Protein AF-A0A4Y2HBW1-F1 (afdb_monomer_lite)

Sequence (231 aa):
MLLNYLGTSCDCCVLKLSNSFINTEEKCRKFFTQNRSLLYTLHLDLPKGRECSLKDVPNSITFDFNPCIPHIAKIIPTCGFDLSILSDFVEDAISINKEKLKILAWILKMSFSNLPLLYVLDIRAVDKFIDYFYPEITYSAIFKDFIMYFDFTEWISAYEKPEILEYLLYYSRHYGRKDLTEDVFPIDEIIDPCTFNRYFLNIGPILNYINVPRFSEDDYRKYFLKISSMR

Structure (mmCIF, N/CA/C/O backbone):
data_AF-A0A4Y2HBW1-F1
#
_entry.id   AF-A0A4Y2HBW1-F1
#
loop_
_atom_site.group_PDB
_atom_site.id
_atom_site.type_symbol
_atom_site.label_atom_id
_atom_site.label_alt_id
_atom_site.label_comp_id
_atom_site.label_asym_id
_atom_site.label_entity_id
_atom_site.label_seq_id
_atom_site.pdbx_PDB_ins_code
_atom_site.Cartn_x
_atom_site.Cartn_y
_atom_site.Cartn_z
_atom_site.occupancy
_atom_site.B_iso_or_equiv
_atom_site.auth_seq_id
_atom_site.auth_comp_id
_atom_site.auth_asym_id
_atom_site.auth_atom_id
_atom_site.pdbx_PDB_model_num
ATOM 1 N N . MET A 1 1 ? 19.488 -2.574 31.935 1.00 32.81 1 MET A N 1
ATOM 2 C CA . MET A 1 1 ? 19.249 -2.218 30.523 1.00 32.81 1 MET A CA 1
ATOM 3 C C . MET A 1 1 ? 19.193 -3.519 29.735 1.00 32.81 1 MET A C 1
ATOM 5 O O . MET A 1 1 ? 20.231 -4.063 29.405 1.00 32.81 1 MET A O 1
ATOM 9 N N . LEU A 1 2 ? 17.989 -4.068 29.585 1.00 22.48 2 LEU A N 1
ATOM 10 C CA . LEU A 1 2 ? 17.654 -5.253 28.788 1.00 22.48 2 LEU A CA 1
ATOM 11 C C . LEU A 1 2 ? 16.157 -5.108 28.485 1.00 22.48 2 LEU A C 1
ATOM 13 O O . LEU A 1 2 ? 15.314 -5.358 29.343 1.00 22.48 2 LEU A O 1
ATOM 17 N N . LEU A 1 3 ? 15.852 -4.552 27.313 1.00 27.28 3 LEU A N 1
ATOM 18 C CA . LEU A 1 3 ? 14.503 -4.455 26.764 1.00 27.28 3 LEU A CA 1
ATOM 19 C C . LEU A 1 3 ? 14.186 -5.805 26.119 1.00 27.28 3 LEU A C 1
ATOM 21 O O . LEU A 1 3 ? 14.573 -6.056 24.981 1.00 27.28 3 LEU A O 1
ATOM 25 N N . ASN A 1 4 ? 13.507 -6.681 26.859 1.00 26.73 4 ASN A N 1
ATOM 26 C CA . ASN A 1 4 ? 12.894 -7.865 26.272 1.00 26.73 4 ASN A CA 1
ATOM 27 C C . ASN A 1 4 ? 11.606 -7.439 25.565 1.00 26.73 4 ASN A C 1
ATOM 29 O O . ASN A 1 4 ? 10.570 -7.229 26.193 1.00 26.73 4 ASN A O 1
ATOM 33 N N . TYR A 1 5 ? 11.708 -7.319 24.244 1.00 33.50 5 TYR A N 1
ATOM 34 C CA . TYR A 1 5 ? 10.591 -7.493 23.328 1.00 33.50 5 TYR A CA 1
ATOM 35 C C . TYR A 1 5 ? 10.015 -8.897 23.541 1.00 33.50 5 TYR A C 1
ATOM 37 O O . TYR A 1 5 ? 10.605 -9.894 23.133 1.00 33.50 5 TYR A O 1
ATOM 45 N N . LEU A 1 6 ? 8.855 -8.971 24.181 1.00 29.17 6 LEU A N 1
ATOM 46 C CA . LEU A 1 6 ? 7.942 -10.095 24.044 1.00 29.17 6 LEU A CA 1
ATOM 47 C C . LEU A 1 6 ? 6.685 -9.524 23.410 1.00 29.17 6 LEU A C 1
ATOM 49 O O . LEU A 1 6 ? 5.833 -8.947 24.084 1.00 29.17 6 LEU A O 1
ATOM 53 N N . GLY A 1 7 ? 6.614 -9.653 22.085 1.00 31.16 7 GLY A N 1
ATOM 54 C CA . GLY A 1 7 ? 5.341 -9.607 21.392 1.00 31.16 7 GLY A CA 1
ATOM 55 C C . GLY A 1 7 ? 4.452 -10.665 22.025 1.00 31.16 7 GLY A C 1
ATOM 56 O O . GLY A 1 7 ? 4.756 -11.856 21.980 1.00 31.16 7 GLY A O 1
ATOM 57 N N . THR A 1 8 ? 3.377 -10.233 22.670 1.00 32.31 8 THR A N 1
ATOM 58 C CA . THR A 1 8 ? 2.331 -11.146 23.103 1.00 32.31 8 THR A CA 1
ATOM 59 C C . THR A 1 8 ? 1.544 -11.560 21.869 1.00 32.31 8 THR A C 1
ATOM 61 O O . THR A 1 8 ? 0.482 -11.014 21.584 1.00 32.31 8 THR A O 1
ATOM 64 N N . SER A 1 9 ? 2.068 -12.554 21.152 1.00 32.44 9 SER A N 1
ATOM 65 C CA . SER A 1 9 ? 1.22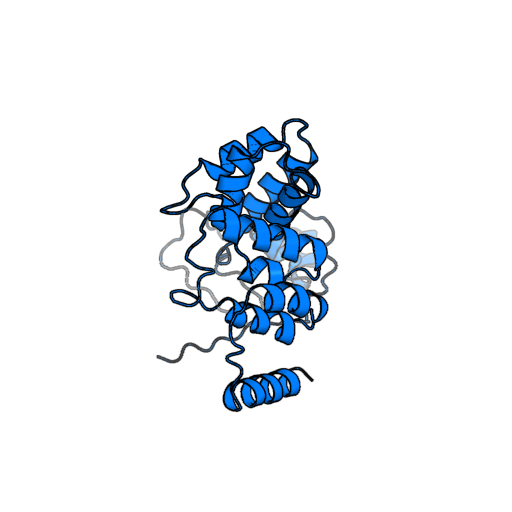7 -13.564 20.517 1.00 32.44 9 SER A CA 1
ATOM 66 C C . SER A 1 9 ? 0.529 -14.315 21.649 1.00 32.44 9 SER A C 1
ATOM 68 O O . SER A 1 9 ? 1.038 -15.304 22.171 1.00 32.44 9 SER A O 1
ATOM 70 N N . CYS A 1 10 ? -0.578 -13.758 22.132 1.00 32.84 10 CYS A N 1
ATOM 71 C CA . CYS A 1 10 ? -1.438 -14.422 23.095 1.00 32.84 10 CYS A CA 1
ATOM 72 C C . CYS A 1 10 ? -2.586 -15.070 22.323 1.00 32.84 10 CYS A C 1
ATOM 74 O O . CYS A 1 10 ? -3.651 -14.477 22.161 1.00 32.84 10 CYS A O 1
ATOM 76 N N . ASP A 1 11 ? -2.373 -16.313 21.894 1.00 30.41 11 ASP A N 1
ATOM 77 C CA . ASP A 1 11 ? -3.407 -17.191 21.328 1.00 30.41 11 ASP A CA 1
ATOM 78 C C . ASP A 1 11 ? -4.475 -17.624 22.363 1.00 30.41 11 ASP A C 1
ATOM 80 O O . ASP A 1 11 ? -5.324 -18.466 22.082 1.00 30.41 11 ASP A O 1
ATOM 84 N N . CYS A 1 12 ? -4.500 -17.041 23.570 1.00 30.62 12 CYS A N 1
ATOM 85 C CA . CYS A 1 12 ? -5.494 -17.366 24.602 1.00 30.62 12 CYS A CA 1
ATOM 86 C C . CYS A 1 12 ? -6.792 -16.544 24.525 1.00 30.62 12 CYS A C 1
ATOM 88 O O . CYS A 1 12 ? -7.695 -16.772 25.329 1.00 30.62 12 CYS A O 1
ATOM 90 N N . CYS A 1 13 ? -6.929 -15.605 23.585 1.00 36.16 13 CYS A N 1
ATOM 91 C CA . CYS A 1 13 ? -8.066 -14.680 23.561 1.00 36.16 13 CYS A CA 1
ATOM 92 C C . CYS A 1 13 ? -8.955 -14.826 22.319 1.00 36.16 13 CYS A C 1
ATOM 94 O O . CYS A 1 13 ? -9.370 -13.831 21.734 1.00 36.16 13 CYS A O 1
ATOM 96 N N . VAL A 1 14 ? -9.382 -16.050 21.991 1.00 34.03 14 VAL A N 1
ATOM 97 C CA . VAL A 1 14 ? -10.671 -16.248 21.295 1.00 34.03 14 VAL A CA 1
ATOM 98 C C . VAL A 1 14 ? -11.798 -16.129 22.328 1.00 34.03 14 VAL A C 1
ATOM 100 O O . VAL A 1 14 ? -12.601 -17.036 22.543 1.00 34.03 14 VAL A O 1
ATOM 103 N N . LEU A 1 15 ? -11.854 -14.997 23.030 1.00 41.53 15 LEU A N 1
ATOM 104 C CA . LEU A 1 15 ? -13.073 -14.613 23.723 1.00 41.53 15 LEU A CA 1
ATOM 105 C C . LEU A 1 15 ? -13.992 -14.089 22.629 1.00 41.53 15 LEU A C 1
ATOM 107 O O . LEU A 1 15 ? -13.746 -13.021 22.076 1.00 41.53 15 LEU A O 1
ATOM 111 N N . LYS A 1 16 ? -15.027 -14.869 22.290 1.00 39.28 16 LYS A N 1
ATOM 112 C CA . LYS A 1 16 ? -16.189 -14.379 21.541 1.00 39.28 16 LYS A CA 1
ATOM 113 C C . LYS A 1 16 ? -16.685 -13.127 22.261 1.00 39.28 16 LYS A C 1
ATOM 115 O O . LYS A 1 16 ? -17.417 -13.230 23.244 1.00 39.28 16 LYS A O 1
ATOM 120 N N . LEU A 1 17 ? -16.231 -11.962 21.807 1.00 42.59 17 LEU A N 1
ATOM 121 C CA . LEU A 1 17 ? -16.684 -10.677 22.297 1.00 42.59 17 LEU A CA 1
ATOM 122 C C . LEU A 1 17 ? -18.153 -10.597 21.882 1.00 42.59 17 LEU A C 1
ATOM 124 O O . LEU A 1 17 ? -18.474 -10.395 20.713 1.00 42.59 17 LEU A O 1
ATOM 128 N N . SER A 1 18 ? -19.068 -10.849 22.817 1.00 44.50 18 SER A N 1
ATOM 129 C CA . SER A 1 18 ? -20.434 -10.388 22.619 1.00 44.50 18 SER A CA 1
ATOM 130 C C . SER A 1 18 ? -20.369 -8.864 22.498 1.00 44.50 18 SER A C 1
ATOM 132 O O . SER A 1 18 ? -19.516 -8.234 23.123 1.00 44.50 18 SER A O 1
ATOM 134 N N . ASN A 1 19 ? -21.226 -8.274 21.664 1.00 44.69 19 ASN A N 1
ATOM 135 C CA . ASN A 1 19 ? -21.296 -6.837 21.365 1.00 44.69 19 ASN A CA 1
ATOM 136 C C . ASN A 1 19 ? -21.678 -5.967 22.591 1.00 44.69 19 ASN A C 1
ATOM 138 O O . ASN A 1 19 ? -22.580 -5.133 22.522 1.00 44.69 19 ASN A O 1
ATOM 142 N N . SER A 1 20 ? -21.050 -6.156 23.750 1.00 50.06 20 SER A N 1
ATOM 143 C CA . SER A 1 20 ? -21.235 -5.329 24.932 1.00 50.06 20 SER A CA 1
ATOM 144 C C . SER A 1 20 ? -20.218 -4.194 24.907 1.00 50.06 20 SER A C 1
ATOM 146 O O . SER A 1 20 ? -19.039 -4.393 25.186 1.00 50.06 20 SER A O 1
ATOM 148 N N . PHE A 1 21 ? -20.683 -2.992 24.582 1.00 54.34 21 PHE A N 1
ATOM 149 C CA . PHE A 1 21 ? -19.889 -1.768 24.636 1.00 54.34 21 PHE A CA 1
ATOM 150 C C . PHE A 1 21 ? -19.318 -1.531 26.050 1.00 54.34 21 PHE A C 1
ATOM 152 O O . PHE A 1 21 ? -20.062 -1.276 27.014 1.00 54.34 21 PHE A O 1
ATOM 159 N N . ILE A 1 22 ? -17.990 -1.614 26.170 1.00 60.78 22 ILE A N 1
ATOM 160 C CA . ILE A 1 22 ? -17.231 -1.338 27.393 1.00 60.78 22 ILE A CA 1
ATOM 161 C C . ILE A 1 22 ? -16.828 0.137 27.383 1.00 60.78 22 ILE A C 1
ATOM 163 O O . ILE A 1 22 ? -16.032 0.563 26.558 1.00 60.78 22 ILE A O 1
ATOM 167 N N . ASN A 1 23 ? -17.371 0.919 28.314 1.00 59.84 23 ASN A N 1
ATOM 168 C CA . ASN A 1 23 ? -17.096 2.355 28.431 1.00 59.84 23 ASN A CA 1
ATOM 169 C C . ASN A 1 23 ? -16.609 2.784 29.819 1.00 59.84 23 ASN A C 1
ATOM 171 O O . ASN A 1 23 ? -16.442 3.973 30.066 1.00 59.84 23 ASN A O 1
ATOM 175 N N . THR A 1 24 ? -16.405 1.833 30.732 1.00 57.38 24 THR A N 1
ATOM 176 C CA . THR A 1 24 ? -15.873 2.086 32.073 1.00 57.38 24 THR A CA 1
ATOM 177 C C . THR A 1 24 ? -14.910 0.971 32.468 1.00 57.38 24 THR A C 1
ATOM 179 O O . THR A 1 24 ? -15.077 -0.179 32.052 1.00 57.38 24 THR A O 1
ATOM 182 N N . GLU A 1 25 ? -13.924 1.291 33.311 1.00 59.88 25 GLU A N 1
ATOM 183 C CA . GLU A 1 25 ? -13.002 0.307 33.905 1.00 59.88 25 GLU A CA 1
ATOM 184 C C . GLU A 1 25 ? -13.773 -0.833 34.589 1.00 59.88 25 GLU A C 1
ATOM 186 O O . GLU A 1 25 ? -13.396 -1.998 34.508 1.00 59.88 25 GLU A O 1
ATOM 191 N N . GLU A 1 26 ? -14.918 -0.507 35.187 1.00 64.38 26 GLU A N 1
ATOM 192 C CA . GLU A 1 26 ? -15.777 -1.465 35.865 1.00 64.38 26 GLU A CA 1
ATOM 193 C C . GLU A 1 26 ? -16.474 -2.440 34.912 1.00 64.38 26 GLU A C 1
ATOM 195 O O . GLU A 1 26 ? -16.582 -3.627 35.213 1.00 64.38 26 GLU A O 1
ATOM 200 N N . LYS A 1 27 ? -16.900 -1.985 33.727 1.00 65.69 27 LYS A N 1
ATOM 201 C CA . LYS A 1 27 ? -17.376 -2.905 32.683 1.00 65.69 27 LYS A CA 1
ATOM 202 C C . LYS A 1 27 ? -16.256 -3.827 32.200 1.00 65.69 27 LYS A C 1
ATOM 204 O O . LYS A 1 27 ? -16.511 -5.005 31.973 1.00 65.69 27 LYS A O 1
ATOM 209 N N . CYS A 1 28 ? -15.029 -3.315 32.111 1.00 63.75 28 CYS A N 1
ATOM 210 C CA . CYS A 1 28 ? -13.843 -4.115 31.815 1.00 63.75 28 CYS A CA 1
ATOM 211 C C . CYS A 1 28 ? -13.602 -5.176 32.911 1.00 63.75 28 CYS A C 1
ATOM 213 O O . CYS A 1 28 ? -13.506 -6.363 32.609 1.00 63.75 28 CYS A O 1
ATOM 215 N N . ARG A 1 29 ? -13.601 -4.793 34.198 1.00 64.88 29 ARG A N 1
ATOM 216 C CA . ARG A 1 29 ? -13.454 -5.726 35.335 1.00 64.88 29 ARG A CA 1
ATOM 217 C C . ARG A 1 29 ? -14.538 -6.801 35.372 1.00 64.88 29 ARG A C 1
ATOM 219 O O . ARG A 1 29 ? -14.214 -7.972 35.576 1.00 64.88 29 ARG A O 1
ATOM 226 N N . LYS A 1 30 ? -15.798 -6.417 35.142 1.00 67.38 30 LYS A N 1
ATOM 227 C CA . LYS A 1 30 ? -16.946 -7.334 35.025 1.00 67.38 30 LYS A CA 1
ATOM 228 C C . LYS A 1 30 ? -16.742 -8.376 33.932 1.00 67.38 30 LYS A C 1
ATOM 230 O O . LYS A 1 30 ? -17.126 -9.525 34.120 1.00 67.38 30 LYS A O 1
ATOM 235 N N . PHE A 1 31 ? -16.133 -7.973 32.820 1.00 65.25 31 PHE A N 1
ATOM 236 C CA . PHE A 1 31 ? -15.862 -8.853 31.691 1.00 65.25 31 PHE A CA 1
ATOM 237 C C . PHE A 1 31 ? -14.741 -9.856 31.997 1.00 65.25 31 PHE A C 1
ATOM 239 O O . PHE A 1 31 ? -14.907 -11.052 31.779 1.00 65.25 31 PHE A O 1
ATOM 246 N N . PHE A 1 32 ? -13.620 -9.387 32.556 1.00 60.53 32 PHE A N 1
ATOM 247 C CA . PHE A 1 32 ? -12.437 -10.225 32.788 1.00 60.53 32 PHE A CA 1
ATOM 248 C C . PHE A 1 32 ? -12.476 -11.047 34.085 1.00 60.53 32 PHE A C 1
ATOM 250 O O . PHE A 1 32 ? -11.705 -11.993 34.229 1.00 60.53 32 PHE A O 1
ATOM 257 N N . THR A 1 33 ? -13.373 -10.736 35.026 1.00 63.88 33 THR A N 1
ATOM 258 C CA . THR A 1 33 ? -13.433 -11.415 36.332 1.00 63.88 33 THR A CA 1
ATOM 259 C C . THR A 1 33 ? -14.735 -12.202 36.495 1.00 63.88 33 THR A C 1
ATOM 261 O O . THR A 1 33 ? -15.614 -11.818 37.268 1.00 63.88 33 THR A O 1
ATOM 264 N N . GLN A 1 34 ? -14.862 -13.340 35.799 1.00 58.41 34 GLN A N 1
ATOM 265 C CA . GLN A 1 34 ? -16.055 -14.211 35.859 1.00 58.41 34 GLN A CA 1
ATOM 266 C C . GLN A 1 34 ? -16.462 -14.600 37.294 1.00 58.41 34 GLN A C 1
ATOM 268 O O . GLN A 1 34 ? -17.654 -14.660 37.602 1.00 58.41 34 GLN A O 1
ATOM 273 N N . ASN A 1 35 ? -15.492 -14.754 38.202 1.00 59.78 35 ASN A N 1
ATOM 274 C CA . ASN A 1 35 ? -15.730 -15.088 39.613 1.00 59.78 35 ASN A CA 1
ATOM 275 C C . ASN A 1 35 ? -16.457 -13.988 40.411 1.00 59.78 35 ASN A C 1
ATOM 277 O O . ASN A 1 35 ? -16.981 -14.265 41.487 1.00 59.78 35 ASN A O 1
ATOM 281 N N . ARG A 1 36 ? -16.515 -12.744 39.911 1.00 59.03 36 ARG A N 1
ATOM 282 C CA . ARG A 1 36 ? -17.239 -11.634 40.562 1.00 59.03 36 ARG A CA 1
ATOM 283 C C . ARG A 1 36 ? -18.661 -11.452 40.037 1.00 59.03 36 ARG A C 1
ATOM 285 O O . ARG A 1 36 ? -19.393 -10.638 40.591 1.00 59.03 36 ARG A O 1
ATOM 292 N N . SER A 1 37 ? -19.076 -12.214 39.019 1.00 62.06 37 SER A N 1
ATOM 293 C CA . SER A 1 37 ? -20.436 -12.152 38.458 1.00 62.06 37 SER A CA 1
ATOM 294 C C . SER A 1 37 ? -21.508 -12.244 39.545 1.00 62.06 37 SER A C 1
ATOM 296 O O . SER A 1 37 ? -22.404 -11.410 39.577 1.00 62.06 37 SER A O 1
ATOM 298 N N . LEU A 1 38 ? -21.343 -13.157 40.506 1.00 62.00 38 LEU A N 1
ATOM 299 C CA . LEU A 1 38 ? -22.265 -13.340 41.627 1.00 62.00 38 LEU A CA 1
ATOM 300 C C . LEU A 1 38 ? -22.350 -12.103 42.540 1.00 62.00 38 LEU A C 1
ATOM 302 O O . LEU A 1 38 ? -23.438 -11.713 42.95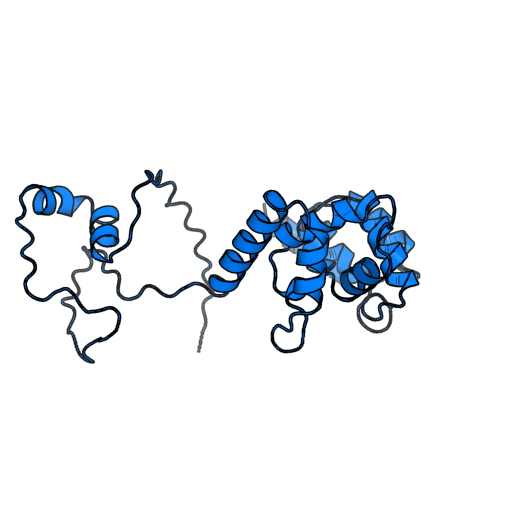1 1.00 62.00 38 LEU A O 1
ATOM 306 N N . LEU A 1 39 ? -21.219 -11.445 42.820 1.00 64.56 39 LEU A N 1
ATOM 307 C CA . LEU A 1 39 ? -21.176 -10.217 43.627 1.00 64.56 39 LEU A CA 1
ATOM 308 C C . LEU A 1 39 ? -21.854 -9.048 42.905 1.00 64.56 39 LEU A C 1
ATOM 310 O O . LEU A 1 39 ? -22.546 -8.253 43.541 1.00 64.56 39 LEU A O 1
ATOM 314 N N . TYR A 1 40 ? -21.697 -8.972 41.581 1.00 62.88 40 TYR A N 1
ATOM 315 C CA . TYR A 1 40 ? -22.377 -7.983 40.749 1.00 62.88 40 TYR A CA 1
ATOM 316 C C . TYR A 1 40 ? -23.879 -8.238 40.648 1.00 62.88 40 TYR A C 1
ATOM 318 O O . TYR A 1 40 ? -24.654 -7.296 40.792 1.00 62.88 40 TYR A O 1
ATOM 326 N N . THR A 1 41 ? -24.290 -9.491 40.437 1.00 62.84 41 THR A N 1
ATOM 327 C CA . THR A 1 41 ? -25.701 -9.899 40.381 1.00 62.84 41 THR A CA 1
ATOM 328 C C . THR A 1 41 ? -26.415 -9.622 41.697 1.00 62.84 41 THR A C 1
ATOM 330 O O . THR A 1 41 ? -27.575 -9.226 41.695 1.00 62.84 41 THR A O 1
ATOM 333 N N . LEU A 1 42 ? -25.723 -9.801 42.821 1.00 65.12 42 LEU A N 1
ATOM 334 C CA . LEU A 1 42 ? -26.293 -9.601 44.150 1.00 65.12 42 LEU A CA 1
ATOM 335 C C . LEU A 1 42 ? -26.111 -8.169 44.683 1.00 65.12 42 LEU A C 1
ATOM 337 O O . LEU A 1 42 ? -26.496 -7.903 45.818 1.00 65.12 42 LEU A O 1
ATOM 341 N N . HIS A 1 43 ? -25.529 -7.249 43.900 1.00 65.06 43 HIS A N 1
ATOM 342 C CA . HIS A 1 43 ? -25.195 -5.881 44.329 1.00 65.06 43 HIS A CA 1
ATOM 343 C C . HIS A 1 43 ? -24.362 -5.816 45.625 1.00 65.06 43 HIS A C 1
ATOM 345 O O . HIS A 1 43 ? -24.426 -4.844 46.376 1.00 65.06 43 HIS A O 1
ATOM 351 N N . LEU A 1 44 ? -23.568 -6.855 45.892 1.00 62.59 44 LEU A N 1
ATOM 352 C CA . LEU A 1 44 ? -22.751 -6.970 47.102 1.00 62.59 44 LEU A CA 1
ATOM 353 C C . LEU A 1 44 ? -21.388 -6.281 46.959 1.00 62.59 44 LEU A C 1
ATOM 355 O O . LEU A 1 44 ? -20.673 -6.122 47.947 1.00 62.59 44 LEU A O 1
ATOM 359 N N . ASP A 1 45 ? -21.028 -5.850 45.747 1.00 61.19 45 ASP A N 1
ATOM 360 C CA . ASP A 1 45 ? -1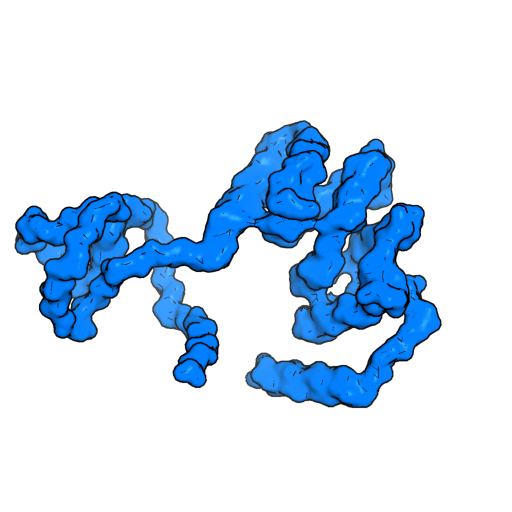9.852 -5.012 45.513 1.00 61.19 45 ASP A CA 1
ATOM 361 C C . ASP A 1 45 ? -20.220 -3.542 45.786 1.00 61.19 45 ASP A C 1
ATOM 363 O O . ASP A 1 45 ? -20.776 -2.843 44.938 1.00 61.19 45 ASP A O 1
ATOM 367 N N . LEU A 1 46 ? -19.995 -3.087 47.022 1.00 54.03 46 LEU A N 1
ATOM 368 C CA . LEU A 1 46 ? -20.292 -1.711 47.423 1.00 54.03 46 LEU A CA 1
ATOM 369 C C . LEU A 1 46 ? -19.254 -0.746 46.820 1.00 54.03 46 LEU A C 1
ATOM 371 O O . LEU A 1 46 ? -18.053 -0.941 47.035 1.00 54.03 46 LEU A O 1
ATOM 375 N N . PRO A 1 47 ? -19.676 0.351 46.161 1.00 52.69 47 PRO A N 1
ATOM 376 C CA . PRO A 1 47 ? -18.785 1.321 45.531 1.00 52.69 47 PRO A CA 1
ATOM 377 C C . PRO A 1 47 ? -18.201 2.272 46.585 1.00 52.69 47 PRO A C 1
ATOM 379 O O . PRO A 1 47 ? -18.381 3.485 46.538 1.00 52.69 47 PRO A O 1
ATOM 382 N N . LYS A 1 48 ? -17.526 1.749 47.611 1.00 44.38 48 LYS A N 1
ATOM 383 C CA . LYS A 1 48 ? -16.823 2.599 48.576 1.00 44.38 48 LYS A CA 1
ATOM 384 C C . LYS A 1 48 ? -15.463 2.988 48.004 1.00 44.38 48 LYS A C 1
ATOM 386 O O . LYS A 1 48 ? -14.470 2.304 48.227 1.00 44.38 48 LYS A O 1
ATOM 391 N N . GLY A 1 49 ? -15.441 4.092 47.256 1.00 50.25 49 GLY A N 1
ATOM 392 C CA . GLY A 1 49 ? -14.226 4.872 46.989 1.00 50.25 49 GLY A CA 1
ATOM 393 C C . GLY A 1 49 ? -13.184 4.234 46.064 1.00 50.25 49 GLY A C 1
ATOM 394 O O . GLY A 1 49 ? -12.015 4.585 46.163 1.00 50.25 49 GLY A O 1
ATOM 395 N N . ARG A 1 50 ? -13.576 3.300 45.184 1.00 49.91 50 ARG A N 1
ATOM 396 C CA . ARG A 1 50 ? -12.666 2.660 44.207 1.00 49.91 50 ARG A CA 1
ATOM 397 C C . ARG A 1 50 ? -12.745 3.228 42.788 1.00 49.91 50 ARG A C 1
ATOM 399 O O . ARG A 1 50 ? -12.023 2.761 41.914 1.00 49.91 50 ARG A O 1
ATOM 406 N N . GLU A 1 51 ? -13.593 4.221 42.548 1.00 46.88 51 GLU A N 1
ATOM 407 C CA . GLU A 1 51 ? -13.589 4.954 41.283 1.00 46.88 51 GLU A CA 1
ATOM 408 C C . GLU A 1 51 ? -12.494 6.021 41.345 1.00 46.88 51 GLU A C 1
ATOM 410 O O . GLU A 1 51 ? -12.689 7.102 41.897 1.00 46.88 51 GLU A O 1
ATOM 415 N N . CYS A 1 52 ? -11.316 5.709 40.807 1.00 45.94 52 CYS A N 1
ATOM 416 C CA . CYS A 1 52 ? -10.384 6.762 40.429 1.00 45.94 52 CYS A CA 1
ATOM 417 C C . CYS A 1 52 ? -10.903 7.377 39.128 1.00 45.94 52 CYS A C 1
ATOM 419 O O . CYS A 1 52 ? -11.056 6.687 38.120 1.00 45.94 52 CYS A O 1
ATOM 421 N N . SER A 1 53 ? -11.202 8.674 39.161 1.00 45.44 53 SER A N 1
ATOM 422 C CA . SER A 1 53 ? -11.429 9.461 37.950 1.00 45.44 53 SER A CA 1
ATOM 423 C C . SER A 1 53 ? -10.241 9.260 37.006 1.00 45.44 53 SER A C 1
ATOM 425 O O . SER A 1 53 ? -9.094 9.409 37.424 1.00 45.44 53 SER A O 1
ATOM 427 N N . LEU A 1 54 ? -10.498 8.992 35.720 1.00 46.47 54 LEU A N 1
ATOM 428 C CA . LEU A 1 54 ? -9.462 8.919 34.674 1.00 46.47 54 LEU A CA 1
ATOM 429 C C . LEU A 1 54 ? -8.610 10.202 34.569 1.00 46.47 54 LEU A C 1
ATOM 431 O O . LEU A 1 54 ? -7.598 10.200 33.873 1.00 46.47 54 LEU A O 1
ATOM 435 N N . LYS A 1 55 ? -9.019 11.295 35.228 1.00 43.88 55 LYS A N 1
ATOM 436 C CA . LYS A 1 55 ? -8.314 12.581 35.239 1.00 43.88 55 LYS A CA 1
ATOM 437 C C . LYS A 1 55 ? -7.475 12.829 36.493 1.00 43.88 55 LYS A C 1
ATOM 439 O O . LYS A 1 55 ? -6.541 13.615 36.411 1.00 43.88 55 LYS A O 1
ATOM 444 N N . ASP A 1 56 ? -7.756 12.147 37.603 1.00 44.94 56 ASP A N 1
ATOM 445 C CA . ASP A 1 56 ? -7.168 12.468 38.906 1.00 44.94 56 ASP A CA 1
ATOM 446 C C . ASP A 1 56 ? -6.716 11.190 39.613 1.00 44.94 56 ASP A C 1
ATOM 448 O O . ASP A 1 56 ? -7.476 10.548 40.339 1.00 44.94 56 ASP A O 1
ATOM 452 N N . VAL A 1 57 ? -5.460 10.807 39.381 1.00 47.94 57 VAL A N 1
ATOM 453 C CA . VAL A 1 57 ? -4.806 9.708 40.100 1.00 47.94 57 VAL A CA 1
ATOM 454 C C . VAL A 1 57 ? -4.156 10.285 41.363 1.00 47.94 57 VAL A C 1
ATOM 456 O O . VAL A 1 57 ? -3.239 11.099 41.245 1.00 47.94 57 VAL A O 1
ATOM 459 N N . PRO A 1 58 ? -4.563 9.885 42.581 1.00 48.81 58 PRO A N 1
ATOM 460 C CA . PRO A 1 58 ? -3.802 10.196 43.784 1.00 48.81 58 PRO A CA 1
ATOM 461 C C . PRO A 1 58 ? -2.445 9.483 43.717 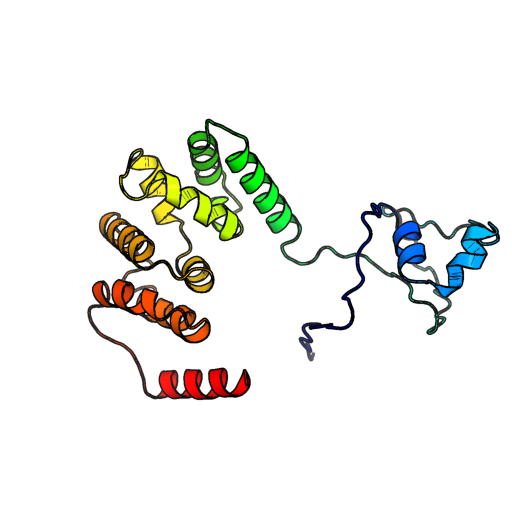1.00 48.81 58 PRO A C 1
ATOM 463 O O . PRO A 1 58 ? -2.390 8.277 43.484 1.00 48.81 58 PRO A O 1
ATOM 466 N N . ASN A 1 59 ? -1.352 10.209 43.963 1.00 49.22 59 ASN A N 1
ATOM 467 C CA . ASN A 1 59 ? 0.035 9.730 43.825 1.00 49.22 59 ASN A CA 1
ATOM 468 C C . ASN A 1 59 ? 0.428 8.531 44.715 1.00 49.22 59 ASN A C 1
ATOM 470 O O . ASN A 1 59 ? 1.564 8.067 44.645 1.00 49.22 59 ASN A O 1
ATOM 474 N N . SER A 1 60 ? -0.468 8.012 45.553 1.00 48.84 60 SER A N 1
ATOM 475 C CA . SER A 1 60 ? -0.177 6.861 46.404 1.00 48.84 60 SER A CA 1
ATOM 476 C C . SER A 1 60 ? -1.455 6.141 46.823 1.00 48.84 60 SER A C 1
ATOM 478 O O . SER A 1 60 ? -1.977 6.351 47.918 1.00 48.84 60 SER A O 1
ATOM 480 N N . ILE A 1 61 ? -1.964 5.269 45.958 1.00 48.91 61 ILE A N 1
ATOM 481 C CA . ILE A 1 61 ? -2.884 4.215 46.387 1.00 48.91 61 ILE A CA 1
ATOM 482 C C . ILE A 1 61 ? -2.033 2.963 46.567 1.00 48.91 61 ILE A C 1
ATOM 484 O O . ILE A 1 61 ? -1.525 2.398 45.600 1.00 48.91 61 ILE A O 1
ATOM 488 N N . THR A 1 62 ? -1.823 2.552 47.815 1.00 45.62 62 THR A N 1
ATOM 489 C CA . THR A 1 62 ? -1.243 1.244 48.130 1.00 45.62 62 THR A CA 1
ATOM 490 C C . THR A 1 62 ? -2.225 0.172 47.677 1.00 45.62 62 THR A C 1
ATOM 492 O O . THR A 1 62 ? -3.244 -0.061 48.326 1.00 45.62 62 THR A O 1
ATOM 495 N N . PHE A 1 63 ? -1.947 -0.440 46.527 1.00 49.19 63 PHE A N 1
ATOM 496 C CA . PHE A 1 63 ? -2.691 -1.598 46.054 1.00 49.19 63 PHE A CA 1
ATOM 497 C C . PHE A 1 63 ? -2.373 -2.784 46.965 1.00 49.19 63 PHE A C 1
ATOM 499 O O . PHE A 1 63 ? -1.221 -3.203 47.063 1.00 49.19 63 PHE A O 1
ATOM 506 N N . ASP A 1 64 ? -3.394 -3.322 47.627 1.00 46.62 64 ASP A N 1
ATOM 507 C CA . ASP A 1 64 ? -3.315 -4.638 48.251 1.00 46.62 64 ASP A CA 1
ATOM 508 C C . ASP A 1 64 ? -3.249 -5.662 47.108 1.00 46.62 64 ASP A C 1
ATOM 510 O O . ASP A 1 64 ? -4.245 -5.922 46.425 1.00 46.62 64 ASP A O 1
ATOM 514 N N . PHE A 1 65 ? -2.033 -6.103 46.778 1.00 46.19 65 PHE A N 1
ATOM 515 C CA . PHE A 1 65 ? -1.757 -6.916 45.598 1.00 46.19 65 PHE A CA 1
ATOM 516 C C . PHE A 1 65 ? -2.259 -8.339 45.850 1.00 46.19 65 PHE A C 1
ATOM 518 O O . PHE A 1 65 ? -1.513 -9.201 46.304 1.00 46.19 65 PHE A O 1
ATOM 525 N N . ASN A 1 66 ? -3.540 -8.589 45.576 1.00 52.53 66 ASN A N 1
ATOM 526 C CA . ASN A 1 66 ? -4.064 -9.946 45.515 1.00 52.53 66 ASN A CA 1
ATOM 527 C C . ASN A 1 66 ? -3.741 -10.532 44.127 1.00 52.53 66 ASN A C 1
ATOM 529 O O . ASN A 1 66 ? -4.402 -10.167 43.153 1.00 52.53 66 ASN A O 1
ATOM 533 N N . PRO A 1 67 ? -2.769 -11.457 44.007 1.00 49.09 67 PRO A N 1
ATOM 534 C CA . PRO A 1 67 ? -2.350 -12.004 42.716 1.00 49.09 67 PRO A CA 1
ATOM 535 C C . PRO A 1 67 ? -3.442 -12.842 42.029 1.00 49.09 67 PRO A C 1
ATOM 537 O O . PRO A 1 67 ? -3.317 -13.157 40.850 1.00 49.09 67 PRO A O 1
ATOM 540 N N . CYS A 1 68 ? -4.519 -13.203 42.738 1.00 47.16 68 CYS A N 1
ATOM 541 C CA . CYS A 1 68 ? -5.644 -13.961 42.191 1.00 47.16 68 CYS A CA 1
ATOM 542 C C . CYS A 1 68 ? -6.727 -13.079 41.548 1.00 47.16 68 CYS A C 1
ATOM 544 O O . CYS A 1 68 ? -7.690 -13.615 40.999 1.00 47.16 68 CYS A O 1
ATOM 546 N N . ILE A 1 69 ? -6.613 -11.748 41.628 1.00 52.81 69 ILE A N 1
ATOM 547 C CA . ILE A 1 69 ? -7.566 -10.814 41.023 1.00 52.81 69 ILE A CA 1
ATOM 548 C C . ILE A 1 69 ? -6.829 -10.020 39.940 1.00 52.81 69 ILE A C 1
ATOM 550 O O . ILE A 1 69 ? -5.916 -9.261 40.261 1.00 52.81 69 ILE A O 1
ATOM 554 N N . PRO A 1 70 ? -7.198 -10.154 38.654 1.00 48.81 70 PRO A N 1
ATOM 555 C CA . PRO A 1 70 ? -6.608 -9.325 37.615 1.00 48.81 70 PRO A CA 1
ATOM 556 C C . PRO A 1 70 ? -7.013 -7.861 37.843 1.00 48.81 70 PRO A C 1
ATOM 558 O O . PRO A 1 70 ? -8.183 -7.492 37.730 1.00 48.81 70 PRO A O 1
ATOM 561 N N . HIS A 1 71 ? -6.039 -7.019 38.185 1.00 53.38 71 HIS A N 1
ATOM 562 C CA . HIS A 1 71 ? -6.217 -5.576 38.321 1.00 53.38 71 HIS A CA 1
ATOM 563 C C . HIS A 1 71 ? -5.747 -4.876 37.040 1.00 53.38 71 HIS A C 1
ATOM 565 O O . HIS A 1 71 ? -4.601 -5.031 36.623 1.00 53.38 71 HIS A O 1
ATOM 571 N N . ILE A 1 72 ? -6.622 -4.082 36.418 1.00 57.81 72 ILE A N 1
ATOM 572 C CA . ILE A 1 72 ? -6.250 -3.222 35.289 1.00 57.81 72 ILE A CA 1
ATOM 573 C C . ILE A 1 72 ? -5.629 -1.955 35.876 1.00 57.81 72 ILE A C 1
ATOM 575 O O . ILE A 1 72 ? -6.338 -1.086 36.365 1.00 57.81 72 ILE A O 1
ATOM 579 N N . ALA A 1 73 ? -4.300 -1.868 35.872 1.00 55.03 73 ALA A N 1
ATOM 580 C CA . ALA A 1 73 ? -3.595 -0.733 36.470 1.00 55.03 73 ALA A CA 1
ATOM 581 C C . ALA A 1 73 ? -3.640 0.526 35.588 1.00 55.03 73 ALA A C 1
ATOM 583 O O . ALA A 1 73 ? -3.714 1.644 36.091 1.00 55.03 73 ALA A O 1
ATOM 584 N N . LYS A 1 74 ? -3.561 0.354 34.264 1.00 54.34 74 LYS A N 1
ATOM 585 C CA . LYS A 1 74 ? -3.573 1.450 33.294 1.00 54.34 74 LYS A CA 1
ATOM 586 C C . LYS A 1 74 ? -3.925 0.910 31.915 1.00 54.34 74 LYS A C 1
ATOM 588 O O . LYS A 1 74 ? -3.342 -0.077 31.478 1.00 54.34 74 LYS A O 1
ATOM 593 N N . ILE A 1 75 ? -4.842 1.578 31.226 1.00 66.31 75 ILE A N 1
ATOM 594 C CA . ILE A 1 75 ? -5.064 1.374 29.795 1.00 66.31 75 ILE A CA 1
ATOM 595 C C . ILE A 1 75 ? -4.207 2.414 29.087 1.00 66.31 75 ILE A C 1
ATOM 597 O O . ILE A 1 75 ? -4.375 3.613 29.305 1.00 66.31 75 ILE A O 1
ATOM 601 N N . ILE A 1 76 ? -3.247 1.953 28.296 1.00 62.91 76 ILE A N 1
ATOM 602 C CA . ILE A 1 76 ? -2.424 2.820 27.459 1.00 62.91 76 ILE A CA 1
ATOM 603 C C . ILE A 1 76 ? -2.797 2.480 26.019 1.00 62.91 76 ILE A C 1
ATOM 605 O O . ILE A 1 76 ? -2.717 1.301 25.665 1.00 62.91 76 ILE A O 1
ATOM 609 N N . PRO A 1 77 ? -3.220 3.462 25.206 1.00 66.69 77 PRO A N 1
ATOM 610 C CA . PRO A 1 77 ? -3.375 3.246 23.778 1.00 66.69 77 PRO A CA 1
ATOM 611 C C . PRO A 1 77 ? -2.071 2.690 23.215 1.00 66.69 77 PRO A C 1
ATOM 613 O O . PRO A 1 77 ? -0.982 3.171 23.544 1.00 66.69 77 PRO A O 1
ATOM 616 N N . THR A 1 78 ? -2.168 1.655 22.392 1.00 70.62 78 THR A N 1
ATOM 617 C CA . THR A 1 78 ? -1.004 1.154 21.668 1.00 70.62 78 THR A CA 1
ATOM 618 C C . THR A 1 78 ? -0.487 2.235 20.725 1.00 70.62 78 THR A C 1
ATOM 620 O O . THR A 1 78 ? -1.244 3.093 20.264 1.00 70.62 78 THR A O 1
ATOM 623 N N . CYS A 1 79 ? 0.813 2.204 20.429 1.00 69.44 79 CYS A N 1
ATOM 624 C CA . CYS A 1 79 ? 1.375 3.073 19.399 1.00 69.44 79 CYS A CA 1
ATOM 625 C C . CYS A 1 79 ? 0.563 2.912 18.101 1.00 69.44 79 CYS A C 1
ATOM 627 O O . CYS A 1 79 ? 0.250 1.787 17.717 1.00 69.44 79 CYS A O 1
ATOM 629 N N . GLY A 1 80 ? 0.183 4.027 17.474 1.00 70.75 80 GLY A N 1
ATOM 630 C CA . GLY A 1 80 ? -0.613 4.022 16.245 1.00 70.75 80 GLY A CA 1
ATOM 631 C C . GLY A 1 80 ? -2.127 3.872 16.429 1.00 70.75 80 GLY A C 1
ATOM 632 O O . GLY A 1 80 ? -2.829 3.920 15.430 1.00 70.75 80 GLY A O 1
ATOM 633 N N . PHE A 1 81 ? -2.654 3.764 17.656 1.00 75.69 81 PHE A N 1
ATOM 634 C CA . PHE A 1 81 ? -4.105 3.652 17.893 1.00 75.69 81 PHE A CA 1
ATOM 635 C C . PHE A 1 81 ? -4.911 4.810 17.275 1.00 75.69 81 PHE A C 1
ATOM 637 O O . PHE A 1 81 ? -5.933 4.595 16.628 1.00 75.69 81 PHE A O 1
ATOM 644 N N . ASP A 1 82 ? -4.427 6.045 17.419 1.00 80.81 82 ASP A N 1
ATOM 645 C CA . ASP A 1 82 ? -5.100 7.208 16.832 1.00 80.81 82 ASP A CA 1
ATOM 646 C C . ASP A 1 82 ? -4.992 7.216 15.296 1.00 80.81 82 ASP A C 1
ATOM 648 O O . ASP A 1 82 ? -5.920 7.647 14.613 1.00 80.81 82 ASP A O 1
ATOM 652 N N . LEU A 1 83 ? -3.887 6.698 14.745 1.00 82.81 83 LEU A N 1
ATOM 653 C CA . LEU A 1 83 ? -3.676 6.589 13.297 1.00 82.81 83 LEU A CA 1
ATOM 654 C C . LEU A 1 83 ? -4.550 5.497 12.676 1.00 82.81 83 LEU A C 1
ATOM 656 O O . LEU A 1 83 ? -5.100 5.709 11.596 1.00 82.81 83 LEU A O 1
ATOM 660 N N . SER A 1 84 ? -4.736 4.362 13.358 1.00 83.50 84 SER A N 1
ATOM 661 C CA . SER A 1 84 ? -5.649 3.313 12.897 1.00 83.50 84 SER A CA 1
ATOM 662 C C . SER A 1 84 ? -7.087 3.818 12.889 1.00 83.50 84 SER A C 1
ATOM 664 O O . SER A 1 84 ? -7.769 3.682 11.882 1.00 83.50 84 SER A O 1
ATOM 666 N N . ILE A 1 85 ? -7.511 4.512 13.952 1.00 87.81 85 ILE A N 1
ATOM 667 C CA . ILE A 1 85 ? -8.844 5.126 14.003 1.00 87.81 85 ILE A CA 1
ATOM 668 C C . ILE A 1 85 ? -9.019 6.149 12.877 1.00 87.81 85 ILE A C 1
ATOM 670 O O . ILE A 1 85 ? -10.055 6.176 12.216 1.00 87.81 85 ILE A O 1
ATOM 674 N N . LEU A 1 86 ? -8.016 6.997 12.641 1.00 88.81 86 LEU A N 1
ATOM 675 C CA . LEU A 1 86 ? -8.062 7.967 11.551 1.00 88.81 86 LEU A CA 1
ATOM 676 C C . LEU A 1 86 ? -8.163 7.284 10.182 1.00 88.81 86 LEU A C 1
ATOM 678 O O . LEU A 1 86 ? -8.909 7.752 9.323 1.00 88.81 86 LEU A O 1
ATOM 682 N N . SER A 1 87 ? -7.443 6.182 9.990 1.00 89.56 87 SER A N 1
ATOM 683 C CA . SER A 1 87 ? -7.485 5.397 8.756 1.00 89.56 87 SER A CA 1
ATOM 684 C C . SER A 1 87 ? -8.861 4.777 8.535 1.00 89.56 87 SER A C 1
ATOM 686 O O . SER A 1 87 ? -9.409 4.932 7.446 1.00 89.56 87 SER A O 1
ATOM 688 N N . ASP A 1 88 ? -9.463 4.199 9.578 1.00 89.69 88 ASP A N 1
ATOM 689 C CA . ASP A 1 88 ? -10.828 3.665 9.537 1.00 89.69 88 ASP A CA 1
ATOM 690 C C . ASP A 1 88 ? -11.841 4.772 9.179 1.00 89.69 88 ASP A C 1
ATOM 692 O O . ASP A 1 88 ? -12.688 4.598 8.303 1.00 89.69 88 ASP A O 1
ATOM 696 N N . PHE A 1 89 ? -11.710 5.965 9.774 1.00 89.38 89 PHE A N 1
ATOM 697 C CA . PHE A 1 89 ? -12.564 7.111 9.434 1.00 89.38 89 PHE A CA 1
ATOM 698 C C . PHE A 1 89 ? -12.414 7.560 7.978 1.00 89.38 89 PHE A C 1
ATOM 700 O O . PHE A 1 89 ? -13.405 7.903 7.325 1.00 89.38 89 PHE A O 1
ATOM 707 N N . VAL A 1 90 ? -11.183 7.598 7.464 1.00 89.25 90 VAL A N 1
ATOM 708 C CA . VAL A 1 90 ? -10.921 7.928 6.059 1.00 89.25 90 VAL A CA 1
ATOM 709 C C . VAL A 1 90 ? -11.537 6.867 5.152 1.00 89.25 90 VAL A C 1
ATOM 711 O O . VAL A 1 90 ? -12.201 7.207 4.172 1.00 89.25 90 VAL A O 1
ATOM 714 N N . GLU A 1 91 ? -11.373 5.595 5.496 1.00 89.19 91 GLU A N 1
ATOM 715 C CA . GLU A 1 91 ? -11.922 4.465 4.760 1.00 89.19 91 GLU A CA 1
ATOM 716 C C . GLU A 1 91 ? -13.457 4.527 4.670 1.00 89.19 91 GLU A C 1
ATOM 718 O O . GLU A 1 91 ? -14.027 4.403 3.576 1.00 89.19 91 GLU A O 1
ATOM 723 N N . ASP A 1 92 ? -14.121 4.808 5.790 1.00 88.88 92 ASP A N 1
ATOM 724 C CA . ASP A 1 92 ? -15.567 5.009 5.861 1.00 88.88 92 ASP A CA 1
ATOM 725 C C . ASP A 1 92 ? -16.005 6.201 5.004 1.00 88.88 92 ASP A C 1
ATOM 727 O O . ASP A 1 92 ? -16.948 6.094 4.211 1.00 88.88 92 ASP A O 1
ATOM 731 N N . ALA A 1 93 ? -15.288 7.325 5.086 1.00 87.06 93 ALA A N 1
ATOM 732 C CA . ALA A 1 93 ? -15.584 8.513 4.292 1.00 87.06 93 ALA A CA 1
ATOM 733 C C . ALA A 1 93 ? -15.459 8.245 2.781 1.00 87.06 93 ALA A C 1
ATOM 735 O O . ALA A 1 93 ? -16.304 8.700 2.005 1.00 87.06 93 ALA A O 1
ATOM 736 N N . ILE A 1 94 ? -14.456 7.470 2.354 1.00 85.94 94 ILE A N 1
ATOM 737 C CA . ILE A 1 94 ? -14.298 7.019 0.961 1.00 85.94 94 ILE A CA 1
ATOM 738 C C . ILE A 1 94 ? -15.456 6.102 0.558 1.00 85.94 94 ILE A C 1
ATOM 740 O O . ILE A 1 94 ? -15.906 6.153 -0.586 1.00 85.94 94 ILE A O 1
ATOM 744 N N . SER A 1 95 ? -15.945 5.242 1.452 1.00 83.44 95 SER A N 1
ATOM 745 C CA . SER A 1 95 ? -17.022 4.302 1.120 1.00 83.44 95 SER A CA 1
ATOM 746 C C . SER A 1 95 ? -18.379 4.995 0.924 1.00 83.44 95 SER A C 1
ATOM 748 O O . SER A 1 95 ? -19.114 4.649 -0.002 1.00 83.44 95 SER A O 1
ATOM 750 N N . ILE A 1 96 ? -18.681 6.013 1.737 1.00 84.88 96 ILE A N 1
ATOM 751 C CA . ILE A 1 96 ? -19.989 6.688 1.770 1.00 84.88 96 ILE A CA 1
ATOM 752 C C . ILE A 1 96 ? -20.058 7.857 0.776 1.00 84.88 96 ILE A C 1
ATOM 754 O O . ILE A 1 96 ?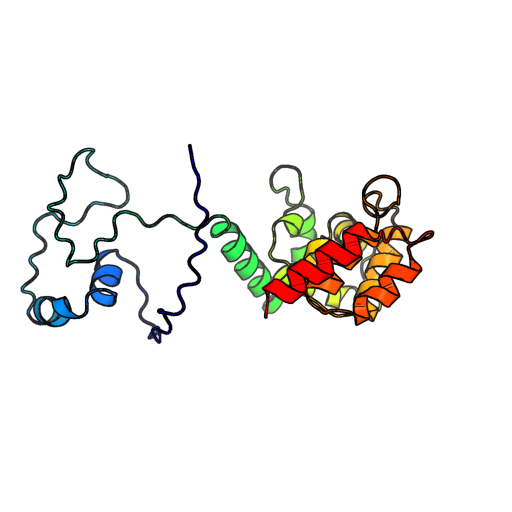 -21.114 8.135 0.201 1.00 84.88 96 ILE A O 1
ATOM 758 N N . ASN A 1 97 ? -18.956 8.583 0.580 1.00 77.06 97 ASN A N 1
ATOM 759 C CA . ASN A 1 97 ? -18.976 9.824 -0.184 1.00 77.06 97 ASN A CA 1
ATOM 760 C C . ASN A 1 97 ? -18.883 9.572 -1.700 1.00 77.06 97 ASN A C 1
ATOM 762 O O . ASN A 1 97 ? -18.119 8.733 -2.170 1.00 77.06 97 ASN A O 1
ATOM 766 N N . LYS A 1 98 ? -19.629 10.351 -2.490 1.00 76.94 98 LYS A N 1
ATOM 767 C CA . LYS A 1 98 ? -19.508 10.374 -3.958 1.00 76.94 98 LYS A CA 1
ATOM 768 C C . LYS A 1 98 ? -18.300 11.195 -4.425 1.00 76.94 98 LYS A C 1
ATOM 770 O O . LYS A 1 98 ? -17.763 10.943 -5.495 1.00 76.94 98 LYS A O 1
ATOM 775 N N . GLU A 1 99 ? -17.841 12.151 -3.619 1.00 83.56 99 GLU A N 1
ATOM 776 C CA . GLU A 1 99 ? -16.763 13.094 -3.946 1.00 83.56 99 GLU A CA 1
ATOM 777 C C . GLU A 1 99 ? -15.390 12.640 -3.420 1.00 83.56 99 GLU A C 1
ATOM 779 O O . GLU A 1 99 ? -14.623 13.413 -2.846 1.00 83.56 99 GLU A O 1
ATOM 784 N N . LYS A 1 100 ? -15.060 11.365 -3.617 1.00 83.81 100 LYS A N 1
ATOM 785 C CA . LYS A 1 100 ? -13.874 10.706 -3.037 1.00 83.81 100 LYS A CA 1
ATOM 786 C C . LYS A 1 100 ? -12.547 11.356 -3.439 1.00 83.81 100 LYS A C 1
ATOM 788 O O . LYS A 1 100 ? -11.628 11.450 -2.635 1.00 83.81 100 LYS A O 1
ATOM 793 N N . LEU A 1 101 ? -12.472 11.905 -4.650 1.00 85.12 101 LEU A N 1
ATOM 794 C CA . LEU A 1 101 ? -11.299 12.648 -5.120 1.00 85.12 101 LEU A CA 1
ATOM 795 C C . LEU A 1 101 ? -11.076 13.963 -4.372 1.00 85.12 101 LEU A C 1
ATOM 797 O O . LEU A 1 101 ? -9.934 14.391 -4.229 1.00 85.12 101 LEU A O 1
ATOM 801 N N . LYS A 1 102 ? -12.139 14.600 -3.860 1.00 88.81 102 LYS A N 1
ATOM 802 C CA . LYS A 1 102 ? -11.984 15.776 -2.995 1.00 88.81 102 LYS A CA 1
ATOM 803 C C . LYS A 1 102 ? -11.393 15.381 -1.646 1.00 88.81 102 LYS A C 1
ATOM 805 O O . LYS A 1 102 ? -10.559 16.117 -1.132 1.00 88.81 102 LYS A O 1
ATOM 810 N N . ILE A 1 103 ? -11.781 14.216 -1.117 1.00 89.69 103 ILE A N 1
ATOM 811 C CA . ILE A 1 103 ? -11.188 13.648 0.102 1.00 89.69 103 ILE A CA 1
ATOM 812 C C . ILE A 1 103 ? -9.701 13.376 -0.134 1.00 89.69 103 ILE A C 1
ATOM 814 O O . ILE A 1 103 ? -8.876 13.851 0.638 1.00 89.69 103 ILE A O 1
ATOM 818 N N . LEU A 1 104 ? -9.344 12.707 -1.233 1.00 90.81 104 LEU A N 1
ATOM 819 C CA . LEU A 1 104 ? -7.942 12.450 -1.567 1.00 90.81 104 LEU A CA 1
ATOM 820 C C . LEU A 1 104 ? -7.136 13.747 -1.722 1.00 90.81 104 LEU A C 1
ATOM 822 O O . LEU A 1 104 ? -6.068 13.888 -1.134 1.00 90.81 104 LEU A O 1
ATOM 826 N N . ALA A 1 105 ? -7.661 14.725 -2.462 1.00 91.00 105 ALA A N 1
ATOM 827 C CA . ALA A 1 105 ? -7.006 16.021 -2.624 1.00 91.00 105 ALA A CA 1
ATOM 828 C C . ALA A 1 105 ? -6.826 16.760 -1.287 1.00 91.00 105 ALA A C 1
ATOM 830 O O . ALA A 1 105 ? -5.861 17.503 -1.121 1.00 91.00 105 ALA A O 1
ATOM 831 N N . TRP A 1 106 ? -7.750 16.579 -0.342 1.00 91.88 106 TRP A N 1
ATOM 832 C CA . TRP A 1 106 ? -7.632 17.123 1.007 1.00 91.88 106 TRP A CA 1
ATOM 833 C C . TRP A 1 106 ? -6.559 16.388 1.823 1.00 91.88 106 TRP A C 1
ATOM 835 O O . TRP A 1 106 ? -5.700 17.048 2.401 1.00 91.88 106 TRP A O 1
ATOM 845 N N . ILE A 1 107 ? -6.536 15.051 1.786 1.00 92.25 107 ILE A N 1
ATOM 846 C CA . ILE A 1 107 ? -5.523 14.211 2.453 1.00 92.25 107 ILE A CA 1
ATOM 847 C C . ILE A 1 107 ? -4.111 14.555 1.964 1.00 92.25 107 ILE A C 1
ATOM 849 O O . ILE A 1 107 ? -3.207 14.734 2.774 1.00 92.25 107 ILE A O 1
ATOM 853 N N . LEU A 1 108 ? -3.925 14.704 0.651 1.00 91.44 108 LEU A N 1
ATOM 854 C CA . LEU A 1 108 ? -2.631 15.045 0.048 1.00 91.44 108 LEU A CA 1
ATOM 855 C C . LEU A 1 108 ? -2.129 16.439 0.444 1.00 91.44 108 LEU A C 1
ATOM 857 O O . LEU A 1 108 ? -0.925 16.673 0.495 1.00 91.44 108 LEU A O 1
ATOM 861 N N . LYS A 1 109 ? -3.042 17.373 0.725 1.00 91.12 109 LYS A N 1
ATOM 862 C CA . LYS A 1 109 ? -2.702 18.741 1.143 1.00 91.12 109 LYS A CA 1
ATOM 863 C C . LYS A 1 109 ? -2.510 18.875 2.646 1.00 91.12 109 LYS A C 1
ATOM 865 O O . LYS A 1 109 ? -1.895 19.844 3.088 1.00 91.12 109 LYS A O 1
ATOM 870 N N . MET A 1 110 ? -3.069 17.962 3.433 1.00 89.25 110 MET A N 1
ATOM 871 C CA . MET A 1 110 ? -2.990 18.043 4.881 1.00 89.25 110 MET A CA 1
ATOM 872 C C . MET A 1 110 ? -1.627 17.546 5.349 1.00 89.25 110 MET A C 1
ATOM 874 O O . MET A 1 110 ? -1.298 16.375 5.203 1.00 89.25 110 MET A O 1
ATOM 878 N N . SER A 1 111 ? -0.828 18.441 5.920 1.00 83.75 111 SER A N 1
ATOM 879 C CA . SER A 1 111 ? 0.466 18.093 6.498 1.00 83.75 111 SER A CA 1
ATOM 880 C C . SER A 1 111 ? 0.286 17.382 7.839 1.00 83.75 111 SER A C 1
ATOM 882 O O . SER A 1 111 ? -0.307 17.942 8.764 1.00 83.75 111 SER A O 1
ATOM 884 N N . PHE A 1 112 ? 0.859 16.192 7.966 1.00 79.88 112 PHE A N 1
ATOM 885 C CA . PHE A 1 112 ? 1.088 15.508 9.228 1.00 79.88 112 PHE A CA 1
ATOM 886 C C . PHE A 1 112 ? 2.590 15.551 9.539 1.00 79.88 112 PHE A C 1
ATOM 888 O O . PHE A 1 112 ? 3.405 14.841 8.950 1.00 79.88 112 PHE A O 1
ATOM 895 N N . SER A 1 113 ? 2.973 16.459 10.440 1.00 81.88 113 SER A N 1
ATOM 896 C CA . SER A 1 113 ? 4.377 16.837 10.651 1.00 81.88 113 SER A CA 1
ATOM 897 C C . SER A 1 113 ? 5.021 17.378 9.361 1.00 81.88 113 SER A C 1
ATOM 899 O O . SER A 1 113 ? 4.649 18.464 8.924 1.00 81.88 113 SER A O 1
ATOM 901 N N . ASN A 1 114 ? 5.957 16.639 8.752 1.00 81.81 114 ASN A N 1
ATOM 902 C CA . ASN A 1 114 ? 6.693 17.046 7.545 1.00 81.81 114 ASN A CA 1
ATOM 903 C C . ASN A 1 114 ? 6.247 16.298 6.277 1.00 81.81 114 ASN A C 1
ATOM 905 O O . ASN A 1 114 ? 6.777 16.563 5.200 1.00 81.81 114 ASN A O 1
ATOM 909 N N . LEU A 1 115 ? 5.311 15.356 6.402 1.00 83.44 115 LEU A N 1
ATOM 910 C CA . LEU A 1 115 ? 4.799 14.545 5.299 1.00 83.44 115 LEU A CA 1
ATOM 911 C C . LEU A 1 115 ? 3.290 14.774 5.153 1.00 83.44 115 LEU A C 1
ATOM 913 O O . LEU A 1 115 ? 2.642 15.217 6.102 1.00 83.44 115 LEU A O 1
ATOM 917 N N . PRO A 1 116 ? 2.694 14.514 3.983 1.00 87.12 116 PRO A N 1
ATOM 918 C CA . PRO A 1 116 ? 1.243 14.513 3.851 1.00 87.12 116 PRO A CA 1
ATOM 919 C C . PRO A 1 116 ? 0.603 13.442 4.726 1.00 87.12 116 PRO A C 1
ATOM 921 O O . PRO A 1 116 ? 1.207 12.401 4.988 1.00 87.12 116 PRO A O 1
ATOM 924 N N . LEU A 1 117 ? -0.659 13.662 5.096 1.00 89.44 117 LEU A N 1
ATOM 925 C CA . LEU A 1 117 ? -1.449 12.706 5.866 1.00 89.44 117 LEU A CA 1
ATOM 926 C C . LEU A 1 117 ? -1.468 11.323 5.200 1.00 89.44 117 LEU A C 1
ATOM 928 O O . LEU A 1 117 ? -1.467 10.327 5.910 1.00 89.44 117 LEU A O 1
ATOM 932 N N . LEU A 1 118 ? -1.426 11.260 3.862 1.00 90.81 118 LEU A N 1
ATOM 933 C CA . LEU A 1 118 ? -1.384 10.002 3.108 1.00 90.81 118 LEU A CA 1
ATOM 934 C C . LEU A 1 118 ? -0.324 9.023 3.639 1.00 90.81 118 LEU A C 1
ATOM 936 O O . LEU A 1 118 ? -0.605 7.837 3.721 1.00 90.81 118 LEU A O 1
ATOM 940 N N . TYR A 1 119 ? 0.855 9.524 4.022 1.00 86.19 119 TYR A N 1
ATOM 941 C CA . TYR A 1 119 ? 1.993 8.696 4.435 1.00 86.19 119 TYR A CA 1
ATOM 942 C C . TYR A 1 119 ? 1.772 7.977 5.776 1.00 86.19 119 TYR A C 1
ATOM 944 O O . TYR A 1 119 ? 2.474 7.028 6.092 1.00 86.19 119 TYR A O 1
ATOM 952 N N . VAL A 1 120 ? 0.832 8.449 6.600 1.00 86.12 120 VAL A N 1
ATOM 953 C CA . VAL A 1 120 ? 0.551 7.861 7.922 1.00 86.12 120 VAL A CA 1
ATOM 954 C C . VAL A 1 120 ? -0.771 7.099 7.970 1.00 86.12 120 VAL A C 1
ATOM 956 O O . VAL A 1 120 ? -1.155 6.618 9.037 1.00 86.12 120 VAL A O 1
ATOM 959 N N . LEU A 1 121 ? -1.490 7.034 6.848 1.00 89.88 121 LEU A N 1
ATOM 960 C CA . LEU A 1 121 ? -2.694 6.223 6.741 1.00 89.88 121 LEU A CA 1
ATOM 961 C C . LEU A 1 121 ? -2.315 4.757 6.560 1.00 89.88 121 LEU A C 1
ATOM 963 O O . LEU A 1 121 ? -1.354 4.441 5.868 1.00 89.88 121 LEU A O 1
ATOM 967 N N . ASP A 1 122 ? -3.126 3.875 7.138 1.00 90.31 122 ASP A N 1
ATOM 968 C CA . ASP A 1 122 ? -3.038 2.438 6.905 1.00 90.31 122 ASP A CA 1
ATOM 969 C C . ASP A 1 122 ? -3.110 2.160 5.402 1.00 90.31 122 ASP A C 1
ATOM 971 O O . ASP A 1 122 ? -3.973 2.689 4.683 1.00 90.31 122 ASP A O 1
ATOM 975 N N . ILE A 1 123 ? -2.214 1.298 4.933 1.00 91.19 123 ILE A N 1
ATOM 976 C CA . ILE A 1 123 ? -2.103 0.961 3.524 1.00 91.19 123 ILE A CA 1
ATOM 977 C C . ILE A 1 123 ? -3.403 0.416 2.923 1.00 91.19 123 ILE A C 1
ATOM 979 O O . ILE A 1 123 ? -3.653 0.602 1.732 1.00 91.19 123 ILE A O 1
ATOM 983 N N . ARG A 1 124 ? -4.288 -0.164 3.743 1.00 89.88 124 ARG A N 1
ATOM 984 C CA . ARG A 1 124 ? -5.635 -0.587 3.334 1.00 89.88 124 ARG A CA 1
ATOM 985 C C . ARG A 1 124 ? -6.508 0.574 2.879 1.00 89.88 124 ARG A C 1
ATOM 987 O O . ARG A 1 124 ? -7.231 0.447 1.891 1.00 89.88 124 ARG A O 1
ATOM 994 N N . ALA A 1 125 ? -6.424 1.714 3.559 1.00 89.94 125 ALA A N 1
ATOM 995 C CA . ALA A 1 125 ? -7.127 2.924 3.152 1.00 89.94 125 ALA A CA 1
ATOM 996 C C . ALA A 1 125 ? -6.491 3.529 1.890 1.00 89.94 125 ALA A C 1
ATOM 998 O O . ALA A 1 125 ? -7.207 4.009 1.008 1.00 89.94 125 ALA A O 1
ATOM 999 N N . VAL A 1 126 ? -5.158 3.466 1.779 1.00 92.12 126 VAL A N 1
ATOM 1000 C CA . VAL A 1 126 ? -4.406 3.968 0.618 1.00 92.12 126 VAL A CA 1
ATOM 1001 C C . VAL A 1 126 ? -4.711 3.162 -0.652 1.00 92.12 126 VAL A C 1
ATOM 1003 O O . VAL A 1 126 ? -4.936 3.764 -1.703 1.00 92.12 126 VAL A O 1
ATOM 1006 N N . ASP A 1 127 ? -4.793 1.828 -0.567 1.00 93.06 127 ASP A N 1
ATOM 1007 C CA . ASP A 1 127 ? -5.088 0.927 -1.698 1.00 93.06 127 ASP A CA 1
ATOM 1008 C C . ASP A 1 127 ? -6.409 1.292 -2.390 1.00 93.06 127 ASP A C 1
ATOM 1010 O O . ASP A 1 127 ? -6.481 1.324 -3.617 1.00 93.06 127 ASP A O 1
ATOM 1014 N N . LYS A 1 128 ? -7.429 1.708 -1.624 1.00 90.69 128 LYS A N 1
ATOM 1015 C CA . LYS A 1 128 ? -8.723 2.139 -2.181 1.00 90.69 128 LYS A CA 1
ATOM 1016 C C . LYS A 1 128 ? -8.627 3.342 -3.110 1.00 90.69 128 LYS A C 1
ATOM 1018 O O . LYS A 1 128 ? -9.555 3.569 -3.885 1.00 90.69 128 LYS A O 1
ATOM 1023 N N . PHE A 1 129 ? -7.572 4.152 -3.013 1.00 90.56 129 PHE A N 1
ATOM 1024 C CA . PHE A 1 129 ? -7.393 5.286 -3.915 1.00 90.56 129 PHE A CA 1
ATOM 1025 C C . PHE A 1 129 ? -6.872 4.881 -5.294 1.00 90.56 129 PHE A C 1
ATOM 1027 O O . PHE A 1 129 ? -7.104 5.610 -6.259 1.00 90.56 129 PHE A O 1
ATOM 1034 N N . ILE A 1 130 ? -6.211 3.728 -5.407 1.00 91.75 130 ILE A N 1
ATOM 1035 C CA . ILE A 1 130 ? -5.626 3.251 -6.663 1.00 91.75 130 ILE A CA 1
ATOM 1036 C C . ILE A 1 130 ? -6.718 2.977 -7.702 1.00 91.75 130 ILE A C 1
ATOM 1038 O O . ILE A 1 130 ? -6.563 3.352 -8.866 1.00 91.75 130 ILE A O 1
ATOM 1042 N N . ASP A 1 131 ? -7.854 2.428 -7.268 1.00 87.50 131 ASP A N 1
ATOM 1043 C CA . ASP A 1 131 ? -9.006 2.115 -8.122 1.00 87.50 131 ASP A CA 1
ATOM 1044 C C . ASP A 1 131 ? -9.574 3.342 -8.868 1.00 87.50 131 ASP A C 1
ATOM 1046 O O . ASP A 1 131 ? -10.298 3.187 -9.848 1.00 87.50 131 ASP A O 1
ATOM 1050 N N . TYR A 1 132 ? -9.264 4.575 -8.440 1.00 84.88 132 TYR A N 1
ATOM 1051 C CA . TYR A 1 132 ? -9.693 5.797 -9.145 1.00 84.88 132 TYR A CA 1
ATOM 1052 C C . TYR A 1 132 ? -8.758 6.224 -10.276 1.00 84.88 132 TYR A C 1
ATOM 1054 O O . TYR A 1 132 ? -9.122 7.088 -11.077 1.00 84.88 132 TYR A O 1
ATOM 1062 N N . PHE A 1 133 ? -7.543 5.689 -10.305 1.00 89.19 133 PHE A N 1
ATOM 1063 C CA . PHE A 1 133 ? -6.522 6.046 -11.286 1.00 89.19 133 PHE A CA 1
ATOM 1064 C C . PHE A 1 133 ? -6.251 4.908 -12.263 1.00 89.19 133 PHE A C 1
ATOM 1066 O O . PHE A 1 133 ? -5.864 5.155 -13.403 1.00 89.19 133 PHE A O 1
ATOM 1073 N N . TYR A 1 134 ? -6.460 3.669 -11.831 1.00 88.75 134 TYR A N 1
ATOM 1074 C CA . TYR A 1 134 ? -6.269 2.496 -12.662 1.00 88.75 134 TYR A CA 1
ATOM 1075 C C . TYR A 1 134 ? -7.558 2.133 -13.431 1.00 88.75 134 TYR A C 1
ATOM 1077 O O . TYR A 1 134 ? -8.636 2.139 -12.839 1.00 88.75 134 TYR A O 1
ATOM 1085 N N . PRO A 1 135 ? -7.486 1.769 -14.727 1.00 84.62 135 PRO A N 1
ATOM 1086 C CA . PRO A 1 135 ? -6.292 1.751 -15.578 1.00 84.62 135 PRO A CA 1
ATOM 1087 C C . PRO A 1 135 ? -5.991 3.104 -16.249 1.00 84.62 135 PRO A C 1
ATOM 1089 O O . PRO A 1 135 ? -4.908 3.282 -16.801 1.00 84.62 135 PRO A O 1
ATOM 1092 N N . GLU A 1 136 ? -6.920 4.064 -16.216 1.00 83.50 136 GLU A N 1
ATOM 1093 C CA . GLU A 1 136 ? -6.791 5.350 -16.910 1.00 83.50 136 GLU A CA 1
ATOM 1094 C C . GLU A 1 136 ? -6.712 6.538 -15.943 1.00 83.50 136 GLU A C 1
ATOM 1096 O O . GLU A 1 136 ? -7.614 6.794 -15.138 1.00 83.50 136 GLU A O 1
ATOM 1101 N N . ILE A 1 137 ? -5.649 7.338 -16.077 1.00 79.62 137 ILE A N 1
ATOM 1102 C CA . ILE A 1 137 ? -5.480 8.551 -15.273 1.00 79.62 137 ILE A CA 1
ATOM 1103 C C . ILE A 1 137 ? -6.542 9.575 -15.664 1.00 79.62 137 ILE A C 1
ATOM 1105 O O . ILE A 1 137 ? -6.426 10.259 -16.679 1.00 79.62 137 ILE A O 1
ATOM 1109 N N . THR A 1 138 ? -7.524 9.766 -14.788 1.00 68.62 138 THR A N 1
ATOM 1110 C CA . THR A 1 138 ? -8.554 10.797 -14.979 1.00 68.62 138 THR A CA 1
ATOM 1111 C C . THR A 1 138 ? -8.117 12.163 -14.415 1.00 68.62 138 THR A C 1
ATOM 1113 O O . THR A 1 138 ? -8.522 13.210 -14.917 1.00 68.62 138 THR A O 1
ATOM 1116 N N . TYR A 1 139 ? -7.241 12.185 -13.398 1.00 76.69 139 TYR A N 1
ATOM 1117 C CA . TYR A 1 139 ? -6.838 13.404 -12.673 1.00 76.69 139 TYR A CA 1
ATOM 1118 C C . TYR A 1 139 ? -5.322 13.468 -12.451 1.00 76.69 139 TYR A C 1
ATOM 1120 O O . TYR A 1 139 ? -4.824 13.208 -11.356 1.00 76.69 139 TYR A O 1
ATOM 1128 N N . SER A 1 140 ? -4.582 13.844 -13.496 1.00 81.38 140 SER A N 1
ATOM 1129 C CA . SER A 1 140 ? -3.114 13.744 -13.539 1.00 81.38 140 SER A CA 1
ATOM 1130 C C . SER A 1 140 ? -2.371 14.505 -12.436 1.00 81.38 140 SER A C 1
ATOM 1132 O O . SER A 1 140 ? -1.354 14.016 -11.957 1.00 81.38 140 SER A O 1
ATOM 1134 N N . ALA A 1 141 ? -2.870 15.664 -11.992 1.00 89.69 141 ALA A N 1
ATOM 1135 C CA . ALA A 1 141 ? -2.233 16.429 -10.916 1.00 89.69 141 ALA A CA 1
ATOM 1136 C C . ALA A 1 141 ? -2.358 15.731 -9.550 1.00 89.69 141 ALA A C 1
ATOM 1138 O O . ALA A 1 141 ? -1.360 15.539 -8.867 1.00 89.69 141 ALA A O 1
ATOM 1139 N N . ILE A 1 142 ? -3.572 15.296 -9.191 1.00 91.31 142 ILE A N 1
ATOM 1140 C CA . ILE A 1 142 ? -3.830 14.580 -7.930 1.00 91.31 142 ILE A CA 1
ATOM 1141 C C . ILE A 1 142 ? -3.080 13.246 -7.927 1.00 91.31 142 ILE A C 1
ATOM 1143 O O . ILE A 1 142 ? -2.489 12.871 -6.921 1.00 91.31 142 ILE A O 1
ATOM 1147 N N . PHE A 1 143 ? -3.077 12.547 -9.063 1.00 92.94 143 PHE A N 1
ATOM 1148 C CA . PHE A 1 143 ? -2.361 11.286 -9.199 1.00 92.94 143 PHE A CA 1
ATOM 1149 C C . PHE A 1 143 ? -0.848 11.455 -9.054 1.00 92.94 143 PHE A C 1
ATOM 1151 O O . PHE A 1 143 ? -0.206 10.661 -8.374 1.00 92.94 143 PHE A O 1
ATOM 1158 N N . LYS A 1 144 ? -0.275 12.509 -9.648 1.00 92.75 144 LYS A N 1
ATOM 1159 C CA . LYS A 1 144 ? 1.141 12.830 -9.467 1.00 92.75 144 LYS A CA 1
ATOM 1160 C C . LYS A 1 144 ? 1.464 13.026 -7.989 1.00 92.75 144 LYS A C 1
ATOM 1162 O O . LYS A 1 144 ? 2.406 12.410 -7.505 1.00 92.75 144 LYS A O 1
ATOM 1167 N N . ASP A 1 145 ? 0.681 13.837 -7.280 1.00 92.38 145 ASP A N 1
ATOM 1168 C CA . ASP A 1 145 ? 0.887 14.065 -5.848 1.00 92.38 145 ASP A CA 1
ATOM 1169 C C . ASP A 1 145 ? 0.773 12.749 -5.062 1.00 92.38 145 ASP A C 1
ATOM 1171 O O . ASP A 1 145 ? 1.646 12.441 -4.260 1.00 92.38 145 ASP A O 1
ATOM 1175 N N . PHE A 1 146 ? -0.233 11.919 -5.351 1.00 93.69 146 PHE A N 1
ATOM 1176 C CA . PHE A 1 146 ? -0.380 10.588 -4.753 1.00 93.69 146 PHE A CA 1
ATOM 1177 C C . PHE A 1 146 ? 0.860 9.708 -4.955 1.00 93.69 146 PHE A C 1
ATOM 1179 O O . PHE A 1 146 ? 1.426 9.212 -3.984 1.00 93.69 146 PHE A O 1
ATOM 1186 N N . ILE A 1 147 ? 1.328 9.569 -6.196 1.00 92.88 147 ILE A N 1
ATOM 1187 C CA . ILE A 1 147 ? 2.492 8.745 -6.545 1.00 92.88 147 ILE A CA 1
ATOM 1188 C C . ILE A 1 147 ? 3.773 9.220 -5.853 1.00 92.88 147 ILE A C 1
ATOM 1190 O O . ILE A 1 147 ? 4.597 8.396 -5.449 1.00 92.88 147 ILE A O 1
ATOM 1194 N N . MET A 1 148 ? 3.946 10.534 -5.692 1.00 90.50 148 MET A N 1
ATOM 1195 C CA . MET A 1 148 ? 5.127 11.102 -5.039 1.00 90.50 148 MET A CA 1
ATOM 1196 C C . MET A 1 148 ? 5.221 10.760 -3.546 1.00 90.50 148 MET A C 1
ATOM 1198 O O . MET A 1 148 ? 6.318 10.820 -2.996 1.00 90.50 148 MET A O 1
ATOM 1202 N N . TYR A 1 149 ? 4.106 10.395 -2.907 1.00 90.25 149 TYR A N 1
ATOM 1203 C CA . TYR A 1 149 ? 4.041 10.070 -1.477 1.00 90.25 149 TYR A CA 1
ATOM 1204 C C . TYR A 1 149 ? 3.627 8.622 -1.183 1.00 90.25 149 TYR A C 1
ATOM 1206 O O . TYR A 1 149 ? 3.492 8.258 -0.020 1.00 90.25 149 TYR A O 1
ATOM 1214 N N . PHE A 1 150 ? 3.412 7.803 -2.211 1.00 91.62 150 PHE A N 1
ATOM 1215 C CA . PHE A 1 150 ? 2.949 6.425 -2.069 1.00 91.62 150 PHE A CA 1
ATOM 1216 C C . PHE A 1 150 ? 4.019 5.520 -1.436 1.00 91.62 150 PHE A C 1
ATOM 1218 O O . PHE A 1 150 ? 5.147 5.475 -1.925 1.00 91.62 150 PHE A O 1
ATOM 1225 N N . ASP A 1 151 ? 3.702 4.760 -0.391 1.00 89.56 151 ASP A N 1
ATOM 1226 C CA . ASP A 1 151 ? 4.661 3.816 0.197 1.00 89.56 151 ASP A CA 1
ATOM 1227 C C . ASP A 1 151 ? 4.632 2.469 -0.548 1.00 89.56 151 ASP A C 1
ATOM 1229 O O . ASP A 1 151 ? 3.765 1.623 -0.325 1.00 89.56 151 ASP A O 1
ATOM 1233 N N . PHE A 1 152 ? 5.588 2.271 -1.463 1.00 89.00 152 PHE A N 1
ATOM 1234 C CA . PHE A 1 152 ? 5.720 1.014 -2.205 1.00 89.00 152 PHE A CA 1
ATOM 1235 C C . PHE A 1 152 ? 6.093 -0.158 -1.302 1.00 89.00 152 PHE A C 1
ATOM 1237 O O . PHE A 1 152 ? 5.594 -1.261 -1.511 1.00 89.00 152 PHE A O 1
ATOM 1244 N N . THR A 1 153 ? 6.954 0.063 -0.311 1.00 86.44 153 THR A N 1
ATOM 1245 C CA . THR A 1 153 ? 7.455 -0.997 0.566 1.00 86.44 153 THR A CA 1
ATOM 1246 C C . THR A 1 153 ? 6.319 -1.569 1.402 1.00 86.44 153 THR A C 1
ATOM 1248 O O . THR A 1 153 ? 6.154 -2.791 1.474 1.00 86.44 153 THR A O 1
ATOM 1251 N N . GLU A 1 154 ? 5.498 -0.700 1.991 1.00 88.25 154 GLU A N 1
ATOM 1252 C CA . GLU A 1 154 ? 4.334 -1.125 2.764 1.00 88.25 154 GLU A CA 1
ATOM 1253 C C . GLU A 1 154 ? 3.268 -1.768 1.866 1.00 88.25 154 GLU A C 1
ATOM 1255 O O . GLU A 1 154 ? 2.784 -2.861 2.171 1.00 88.25 154 GLU A O 1
ATOM 1260 N N . TRP A 1 155 ? 2.956 -1.166 0.712 1.00 93.69 155 TRP A N 1
ATOM 1261 C CA . TRP A 1 155 ? 1.946 -1.709 -0.203 1.00 93.69 155 TRP A CA 1
ATOM 1262 C C . TRP A 1 155 ? 2.303 -3.092 -0.739 1.00 93.69 155 TRP A C 1
ATOM 1264 O O . TRP A 1 155 ? 1.480 -4.005 -0.706 1.00 93.69 155 TRP A O 1
ATOM 1274 N N . ILE A 1 156 ? 3.548 -3.288 -1.165 1.00 91.88 156 ILE A N 1
ATOM 1275 C CA . ILE A 1 156 ? 4.023 -4.570 -1.696 1.00 91.88 156 ILE A CA 1
ATOM 1276 C C . ILE A 1 156 ? 4.132 -5.625 -0.594 1.00 91.88 156 ILE A C 1
ATOM 1278 O O . ILE A 1 156 ? 4.014 -6.814 -0.873 1.00 91.88 156 ILE A O 1
ATOM 1282 N N . SER A 1 157 ? 4.302 -5.213 0.664 1.00 89.69 157 SER A N 1
ATOM 1283 C CA . SER A 1 157 ? 4.219 -6.127 1.808 1.00 89.69 157 SER A CA 1
ATOM 1284 C C . SER A 1 157 ? 2.793 -6.621 2.069 1.00 89.69 157 SER A C 1
ATOM 1286 O O . SER A 1 157 ? 2.621 -7.675 2.679 1.00 89.69 157 SER A O 1
ATOM 1288 N N . ALA A 1 158 ? 1.775 -5.880 1.622 1.00 92.25 158 ALA A N 1
ATOM 1289 C CA . ALA A 1 158 ? 0.369 -6.174 1.883 1.00 92.25 158 ALA A CA 1
ATOM 1290 C C . ALA A 1 158 ? -0.364 -6.814 0.689 1.00 92.25 158 ALA A C 1
ATOM 1292 O O . ALA A 1 158 ? -1.273 -7.617 0.909 1.00 92.25 158 ALA A O 1
ATOM 1293 N N . TYR A 1 159 ? 0.032 -6.509 -0.551 1.00 93.94 159 TYR A N 1
ATOM 1294 C CA . TYR A 1 159 ? -0.724 -6.865 -1.755 1.00 93.94 159 TYR A CA 1
ATOM 1295 C C . TYR A 1 159 ? 0.127 -7.521 -2.847 1.00 93.94 159 TYR A C 1
ATOM 1297 O O . TYR A 1 159 ? 1.172 -7.005 -3.235 1.00 93.94 159 TYR A O 1
ATOM 1305 N N . GLU A 1 160 ? -0.389 -8.602 -3.440 1.00 95.06 160 GLU A N 1
ATOM 1306 C CA . GLU A 1 160 ? 0.120 -9.200 -4.682 1.00 95.06 160 GLU A CA 1
ATOM 1307 C C . GLU A 1 160 ? -0.787 -8.807 -5.859 1.00 95.06 160 GLU A C 1
ATOM 1309 O O . GLU A 1 160 ? -1.785 -9.471 -6.140 1.00 95.06 160 GLU A O 1
ATOM 1314 N N . LYS A 1 161 ? -0.484 -7.680 -6.515 1.00 95.75 161 LYS A N 1
ATOM 1315 C CA . LYS A 1 161 ? -1.253 -7.139 -7.652 1.00 95.75 161 LYS A CA 1
ATOM 1316 C C . LYS A 1 161 ? -0.283 -6.634 -8.737 1.00 95.75 161 LYS A C 1
ATOM 1318 O O . LYS A 1 161 ? 0.001 -5.433 -8.787 1.00 95.75 161 LYS A O 1
ATOM 1323 N N . PRO A 1 162 ? 0.248 -7.523 -9.594 1.00 95.00 162 PRO A N 1
ATOM 1324 C CA . PRO A 1 162 ? 1.360 -7.198 -10.484 1.00 95.00 162 PRO A CA 1
ATOM 1325 C C . PRO A 1 162 ? 1.022 -6.137 -11.539 1.00 95.00 162 PRO A C 1
ATOM 1327 O O . PRO A 1 162 ? 1.856 -5.268 -11.783 1.00 95.00 162 PRO A O 1
ATOM 1330 N N . GLU A 1 163 ? -0.182 -6.138 -12.129 1.00 95.50 163 GLU A N 1
ATOM 1331 C CA . GLU A 1 163 ? -0.527 -5.135 -13.153 1.00 95.50 163 GLU A CA 1
ATOM 1332 C C . GLU A 1 163 ? -0.640 -3.725 -12.562 1.00 95.50 163 GLU A C 1
ATOM 1334 O O . GLU A 1 163 ? -0.240 -2.737 -13.180 1.00 95.50 163 GLU A O 1
ATOM 1339 N N . ILE A 1 164 ? -1.171 -3.630 -11.341 1.00 95.62 164 ILE A N 1
ATOM 1340 C CA . ILE A 1 164 ? -1.249 -2.368 -10.605 1.00 95.62 164 ILE A CA 1
ATOM 1341 C C . ILE A 1 164 ? 0.152 -1.916 -10.203 1.00 95.62 164 ILE A C 1
ATOM 1343 O O . ILE A 1 164 ? 0.481 -0.741 -10.349 1.00 95.62 164 ILE A O 1
ATOM 1347 N N . LEU A 1 165 ? 0.993 -2.838 -9.732 1.00 94.81 165 LEU A N 1
ATOM 1348 C CA . LEU A 1 165 ? 2.367 -2.524 -9.370 1.00 94.81 165 LEU A CA 1
ATOM 1349 C C . LEU A 1 165 ? 3.142 -1.949 -10.559 1.00 94.81 165 LEU A C 1
ATOM 1351 O O . LEU A 1 165 ? 3.746 -0.885 -10.437 1.00 94.81 165 LEU A O 1
ATOM 1355 N N . GLU A 1 166 ? 3.088 -2.613 -11.714 1.00 93.56 166 GLU A N 1
ATOM 1356 C CA . GLU A 1 166 ? 3.746 -2.144 -12.936 1.00 93.56 166 GLU A CA 1
ATOM 1357 C C . GLU A 1 166 ? 3.252 -0.749 -13.336 1.00 93.56 166 GLU A C 1
ATOM 1359 O O . GLU A 1 166 ? 4.051 0.146 -13.619 1.00 93.56 166 GLU A O 1
ATOM 1364 N N . TYR A 1 167 ? 1.938 -0.528 -13.266 1.00 94.25 167 TYR A N 1
ATOM 1365 C CA . TYR A 1 167 ? 1.331 0.775 -13.515 1.00 94.25 167 TYR A CA 1
ATOM 1366 C C . TYR A 1 167 ? 1.876 1.863 -12.571 1.00 94.25 167 TYR A C 1
ATOM 1368 O O . TYR A 1 167 ? 2.296 2.933 -13.022 1.00 94.25 167 TYR A O 1
ATOM 1376 N N . LEU A 1 168 ? 1.921 1.605 -11.262 1.00 93.69 168 LEU A N 1
ATOM 1377 C CA . LEU A 1 168 ? 2.410 2.572 -10.275 1.00 93.69 168 LEU A CA 1
ATOM 1378 C C . LEU A 1 168 ? 3.912 2.853 -10.454 1.00 93.69 168 LEU A C 1
ATOM 1380 O O . LEU A 1 168 ? 4.334 4.012 -10.379 1.00 93.69 168 LEU A O 1
ATOM 1384 N N . LEU A 1 169 ? 4.720 1.825 -10.733 1.00 91.44 169 LEU A N 1
ATOM 1385 C CA . LEU A 1 169 ? 6.160 1.953 -10.984 1.00 91.44 169 LEU A CA 1
ATOM 1386 C C . LEU A 1 169 ? 6.446 2.763 -12.253 1.00 91.44 169 LEU A C 1
ATOM 1388 O O . LEU A 1 169 ? 7.282 3.674 -12.227 1.00 91.44 169 LEU A O 1
ATOM 1392 N N . TYR A 1 170 ? 5.708 2.497 -13.336 1.00 91.62 170 TYR A N 1
ATOM 1393 C CA . TYR A 1 170 ? 5.788 3.261 -14.580 1.00 91.62 170 TYR A CA 1
ATOM 1394 C C . TYR A 1 170 ? 5.631 4.762 -14.322 1.00 91.62 170 TYR A C 1
ATOM 1396 O O . TYR A 1 170 ? 6.494 5.563 -14.700 1.00 91.62 170 TYR A O 1
ATOM 1404 N N . TYR A 1 171 ? 4.559 5.147 -13.627 1.00 91.69 171 TYR A N 1
ATOM 1405 C CA . TYR A 1 171 ? 4.281 6.555 -13.367 1.00 91.69 171 TYR A CA 1
ATOM 1406 C C . TYR A 1 171 ? 5.214 7.178 -12.335 1.00 91.69 171 TYR A C 1
ATOM 1408 O O . TYR A 1 171 ? 5.567 8.349 -12.472 1.00 91.69 171 TYR A O 1
ATOM 1416 N N . SER A 1 172 ? 5.689 6.408 -11.360 1.00 90.38 172 SER A N 1
ATOM 1417 C CA . SER A 1 172 ? 6.690 6.888 -10.402 1.00 90.38 172 SER A CA 1
ATOM 1418 C C . SER A 1 172 ? 7.990 7.280 -11.096 1.00 90.38 172 SER A C 1
ATOM 1420 O O . SER A 1 172 ? 8.520 8.370 -10.861 1.00 90.38 172 SER A O 1
ATOM 1422 N N . ARG A 1 173 ? 8.464 6.447 -12.032 1.00 87.12 173 ARG A N 1
ATOM 1423 C CA . ARG A 1 173 ? 9.636 6.765 -12.857 1.00 87.12 173 ARG A CA 1
ATOM 1424 C C . ARG A 1 173 ? 9.369 7.956 -13.774 1.00 87.12 173 ARG A C 1
ATOM 1426 O O . ARG A 1 173 ? 10.196 8.861 -13.849 1.00 87.12 173 ARG A O 1
ATOM 1433 N N . HIS A 1 174 ? 8.207 7.989 -14.427 1.00 88.62 174 HIS A N 1
ATOM 1434 C CA . HIS A 1 174 ? 7.813 9.092 -15.307 1.00 88.62 174 HIS A CA 1
ATOM 1435 C C . HIS A 1 174 ? 7.752 10.445 -14.573 1.00 88.62 174 HIS A C 1
ATOM 1437 O O . HIS A 1 174 ? 8.130 11.474 -15.131 1.00 88.62 174 HIS A O 1
ATOM 1443 N N . TYR A 1 175 ? 7.310 10.466 -13.313 1.00 90.12 175 TYR A N 1
ATOM 1444 C CA . TYR A 1 175 ? 7.272 11.679 -12.491 1.00 90.12 175 TYR A CA 1
ATOM 1445 C C . TYR A 1 175 ? 8.597 12.012 -11.791 1.00 90.12 175 TYR A C 1
ATOM 1447 O O . TYR A 1 175 ? 8.691 13.065 -11.159 1.00 90.12 175 TYR A O 1
ATOM 1455 N N . GLY A 1 176 ? 9.633 11.185 -11.959 1.00 85.44 176 GLY A N 1
ATOM 1456 C CA . GLY A 1 176 ? 10.982 11.461 -11.467 1.00 85.44 176 GLY A CA 1
ATOM 1457 C C . GLY A 1 176 ? 11.150 11.240 -9.964 1.00 85.44 176 GLY A C 1
ATOM 1458 O O . GLY A 1 176 ? 11.905 11.972 -9.317 1.00 85.44 176 GLY A O 1
ATOM 1459 N N . ARG A 1 177 ? 10.437 10.261 -9.396 1.00 84.56 177 ARG A N 1
ATOM 1460 C CA . ARG A 1 177 ? 10.549 9.895 -7.982 1.00 84.56 177 ARG A CA 1
ATOM 1461 C C . ARG A 1 177 ? 11.959 9.354 -7.686 1.00 84.56 177 ARG A C 1
ATOM 1463 O O . ARG A 1 177 ? 12.403 8.396 -8.313 1.00 84.56 177 ARG A O 1
ATOM 1470 N N . LYS A 1 178 ? 12.695 10.016 -6.785 1.00 75.81 178 LYS A N 1
ATOM 1471 C CA . LYS A 1 178 ? 14.143 9.792 -6.588 1.00 75.81 178 LYS A CA 1
ATOM 1472 C C . LYS A 1 178 ? 14.475 8.631 -5.656 1.00 75.81 178 LYS A C 1
ATOM 1474 O O . LYS A 1 178 ? 15.512 8.005 -5.813 1.00 75.81 178 LYS A O 1
ATOM 1479 N N . ASP A 1 179 ? 13.612 8.337 -4.702 1.00 71.62 179 ASP A N 1
ATOM 1480 C CA . ASP A 1 179 ? 13.715 7.177 -3.810 1.00 71.62 179 ASP A CA 1
ATOM 1481 C C . ASP A 1 179 ? 13.481 5.842 -4.531 1.00 71.62 179 ASP A C 1
ATOM 1483 O O . ASP A 1 179 ? 13.640 4.800 -3.933 1.00 71.62 179 ASP A O 1
ATOM 1487 N N . LEU A 1 180 ? 13.124 5.836 -5.813 1.00 70.00 180 LEU A N 1
ATOM 1488 C CA . LEU A 1 180 ? 13.125 4.614 -6.627 1.00 70.00 180 LEU A CA 1
ATOM 1489 C C . LEU A 1 180 ? 14.300 4.585 -7.612 1.00 70.00 180 LEU A C 1
ATOM 1491 O O . LEU A 1 180 ? 14.326 3.770 -8.533 1.00 70.00 180 LEU A O 1
ATOM 1495 N N . THR A 1 181 ? 15.253 5.511 -7.464 1.00 66.56 181 THR A N 1
ATOM 1496 C CA . THR A 1 181 ? 16.480 5.530 -8.266 1.00 66.56 181 THR A CA 1
ATOM 1497 C C . THR A 1 181 ? 17.593 4.774 -7.553 1.00 66.56 181 THR A C 1
ATOM 1499 O O . THR A 1 181 ? 17.709 4.816 -6.329 1.00 66.56 181 THR A O 1
ATOM 1502 N N . GLU A 1 182 ? 18.438 4.113 -8.346 1.00 60.38 182 GLU A N 1
ATOM 1503 C CA . GLU A 1 182 ? 19.496 3.195 -7.897 1.00 60.38 182 GLU A CA 1
ATOM 1504 C C . GLU A 1 182 ? 20.522 3.798 -6.919 1.00 60.38 182 GLU A C 1
ATOM 1506 O O . GLU A 1 182 ? 21.257 3.042 -6.273 1.00 60.38 182 GLU A O 1
ATOM 1511 N N . ASP A 1 183 ? 20.566 5.130 -6.816 1.00 58.25 183 ASP A N 1
ATOM 1512 C 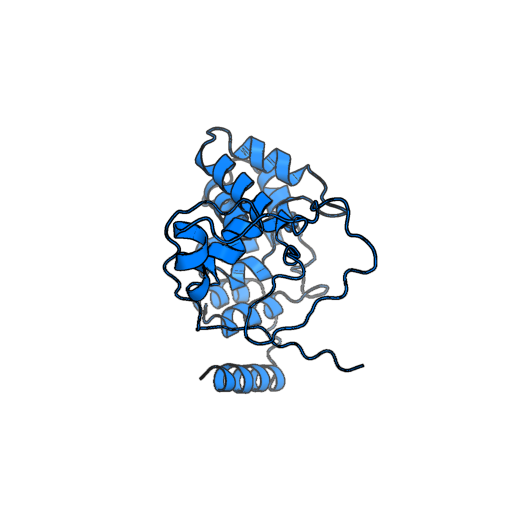CA . ASP A 1 183 ? 21.523 5.894 -6.013 1.00 58.25 183 ASP A CA 1
ATOM 1513 C C . ASP A 1 183 ? 21.029 6.216 -4.589 1.00 58.25 183 ASP A C 1
ATOM 1515 O O . ASP A 1 183 ? 21.841 6.570 -3.735 1.00 58.25 183 ASP A O 1
ATOM 1519 N N . VAL A 1 184 ? 19.716 6.139 -4.319 1.00 57.75 184 VAL A N 1
ATOM 1520 C CA . VAL A 1 184 ? 19.122 6.589 -3.039 1.00 57.75 184 VAL A CA 1
ATOM 1521 C C . VAL A 1 184 ? 18.499 5.440 -2.259 1.00 57.75 184 VAL A C 1
ATOM 1523 O O . VAL A 1 184 ? 18.778 5.287 -1.073 1.00 57.75 184 VAL A O 1
ATOM 1526 N N . PHE A 1 185 ? 17.661 4.645 -2.917 1.00 61.59 185 PHE A N 1
ATOM 1527 C CA . PHE A 1 185 ? 17.055 3.455 -2.340 1.00 61.59 185 PHE A CA 1
ATOM 1528 C C . PHE A 1 185 ? 16.863 2.463 -3.495 1.00 61.59 185 PHE A C 1
ATOM 1530 O O . PHE A 1 185 ? 16.076 2.723 -4.411 1.00 61.59 185 PHE A O 1
ATOM 1537 N N . PRO A 1 186 ? 17.676 1.398 -3.546 1.00 65.44 186 PRO A N 1
ATOM 1538 C CA . PRO A 1 186 ? 17.664 0.462 -4.655 1.00 65.44 186 PRO A CA 1
ATOM 1539 C C . PRO A 1 186 ? 16.275 -0.172 -4.774 1.00 65.44 186 PRO A C 1
ATOM 1541 O O . PRO A 1 186 ? 15.754 -0.740 -3.819 1.00 65.44 186 PRO A O 1
ATOM 1544 N N . ILE A 1 187 ? 15.649 -0.066 -5.946 1.00 69.69 187 ILE A N 1
ATOM 1545 C CA . ILE A 1 187 ? 14.307 -0.618 -6.190 1.00 69.69 187 ILE A CA 1
ATOM 1546 C C . ILE A 1 187 ? 14.268 -2.153 -6.007 1.00 69.69 187 ILE A C 1
ATOM 1548 O O . ILE A 1 187 ? 13.212 -2.730 -5.771 1.00 69.69 187 ILE A O 1
ATOM 1552 N N . ASP A 1 188 ? 15.424 -2.817 -6.054 1.00 70.12 188 ASP A N 1
ATOM 1553 C CA . ASP A 1 188 ? 15.615 -4.222 -5.698 1.00 70.12 188 ASP A CA 1
ATOM 1554 C C . ASP A 1 188 ? 15.423 -4.521 -4.203 1.00 70.12 188 ASP A C 1
ATOM 1556 O O . ASP A 1 188 ? 15.014 -5.635 -3.886 1.00 70.12 188 ASP A O 1
ATOM 1560 N N . GLU A 1 189 ? 15.572 -3.552 -3.290 1.00 75.75 189 GLU A N 1
ATOM 1561 C CA . GLU A 1 189 ? 15.234 -3.743 -1.863 1.00 75.75 189 GLU A CA 1
ATOM 1562 C C . GLU A 1 189 ? 13.738 -4.034 -1.654 1.00 75.75 189 GLU A C 1
ATOM 1564 O O . GLU A 1 189 ? 13.327 -4.608 -0.647 1.00 75.75 189 GLU A O 1
ATOM 1569 N N . ILE A 1 190 ? 12.901 -3.702 -2.637 1.00 79.44 190 ILE A N 1
ATOM 1570 C CA . ILE A 1 190 ? 11.460 -3.957 -2.617 1.00 79.44 190 ILE A CA 1
ATOM 1571 C C . ILE A 1 190 ? 11.138 -5.439 -2.933 1.00 79.44 190 ILE A C 1
ATOM 1573 O O . ILE A 1 190 ? 10.037 -5.934 -2.661 1.00 79.44 190 ILE A O 1
ATOM 1577 N N . ILE A 1 191 ? 12.113 -6.202 -3.442 1.00 85.06 191 ILE A N 1
ATOM 1578 C CA . ILE A 1 191 ? 11.985 -7.647 -3.693 1.00 85.06 191 ILE A CA 1
ATOM 1579 C C . ILE A 1 191 ? 12.007 -8.443 -2.381 1.00 85.06 191 ILE A C 1
ATOM 1581 O O . ILE A 1 191 ? 11.366 -9.497 -2.288 1.00 85.06 191 ILE A O 1
ATOM 1585 N N . ASP A 1 192 ? 12.676 -7.931 -1.345 1.00 83.00 192 ASP A N 1
ATOM 1586 C CA . ASP A 1 192 ? 12.725 -8.542 -0.015 1.00 83.00 192 ASP A CA 1
ATOM 1587 C C . ASP A 1 192 ? 11.310 -8.759 0.549 1.00 83.00 192 ASP A C 1
ATOM 1589 O O . ASP A 1 192 ? 10.949 -9.917 0.800 1.00 83.00 192 ASP A O 1
ATOM 1593 N N . PRO A 1 193 ? 10.465 -7.713 0.699 1.00 84.31 193 PRO A N 1
ATOM 1594 C CA . PRO A 1 193 ? 9.066 -7.866 1.084 1.00 84.31 193 PRO A CA 1
ATOM 1595 C C . PRO A 1 193 ? 8.283 -8.888 0.262 1.00 84.31 193 PRO A C 1
ATOM 1597 O O . PRO A 1 193 ? 7.538 -9.681 0.842 1.00 84.31 193 PRO A O 1
ATOM 1600 N N . CYS A 1 194 ? 8.464 -8.907 -1.065 1.00 87.88 194 CYS A N 1
ATOM 1601 C CA . CYS A 1 194 ? 7.795 -9.873 -1.942 1.00 87.88 194 CYS A CA 1
ATOM 1602 C C . CYS A 1 194 ? 8.178 -11.305 -1.560 1.00 87.88 194 CYS A C 1
ATOM 1604 O O . CYS A 1 194 ? 7.324 -12.178 -1.417 1.00 87.88 194 CYS A O 1
ATOM 1606 N N . THR A 1 195 ? 9.474 -11.542 -1.355 1.00 85.44 195 THR A N 1
ATOM 1607 C CA . THR A 1 195 ? 10.019 -12.860 -1.018 1.00 85.44 195 THR A CA 1
ATOM 1608 C C . THR A 1 195 ? 9.552 -13.314 0.363 1.00 85.44 195 THR A C 1
ATOM 1610 O O . THR A 1 195 ? 9.117 -14.456 0.524 1.00 85.44 195 THR A O 1
ATOM 1613 N N . PHE A 1 196 ? 9.589 -12.420 1.357 1.00 82.12 196 PHE A N 1
ATOM 1614 C CA . PHE A 1 196 ? 9.152 -12.725 2.720 1.00 82.12 196 PHE A CA 1
ATOM 1615 C C . PHE A 1 196 ? 7.659 -13.055 2.795 1.00 82.12 196 PHE A C 1
ATOM 1617 O O . PHE A 1 196 ? 7.291 -14.038 3.440 1.00 82.12 196 PHE A O 1
ATOM 1624 N N . ASN A 1 197 ? 6.814 -12.283 2.109 1.00 85.56 197 ASN A N 1
ATOM 1625 C CA . ASN A 1 197 ? 5.362 -12.479 2.112 1.00 85.56 197 ASN A CA 1
ATOM 1626 C C . ASN A 1 197 ? 4.878 -13.493 1.062 1.00 85.56 197 ASN A C 1
ATOM 1628 O O . ASN A 1 197 ? 3.690 -13.795 1.008 1.00 85.56 197 ASN A O 1
ATOM 1632 N N . ARG A 1 198 ? 5.797 -14.085 0.281 1.00 89.38 198 ARG A N 1
ATOM 1633 C CA . ARG A 1 198 ? 5.520 -15.048 -0.803 1.00 89.38 198 ARG A CA 1
ATOM 1634 C C . ARG A 1 198 ? 4.686 -14.469 -1.954 1.00 89.38 198 ARG A C 1
ATOM 1636 O O . ARG A 1 198 ? 3.999 -15.219 -2.642 1.00 89.38 198 ARG A O 1
ATOM 1643 N N . TYR A 1 199 ? 4.789 -13.164 -2.186 1.00 92.69 199 TYR A N 1
ATOM 1644 C CA . TYR A 1 199 ? 4.140 -12.442 -3.282 1.00 92.69 199 TYR A CA 1
ATOM 1645 C C . TYR A 1 199 ? 5.037 -12.401 -4.523 1.00 92.69 199 TYR A C 1
ATOM 1647 O O . TYR A 1 199 ? 5.517 -11.352 -4.957 1.00 92.69 199 TYR A O 1
ATOM 1655 N N . PHE A 1 200 ? 5.337 -13.581 -5.060 1.00 91.38 200 PHE A N 1
ATOM 1656 C CA . PHE A 1 200 ? 6.319 -13.750 -6.129 1.00 91.38 200 PHE A CA 1
ATOM 1657 C C . PHE A 1 200 ? 5.894 -13.118 -7.461 1.00 91.38 200 PHE A C 1
ATOM 1659 O O . PHE A 1 200 ? 6.763 -12.764 -8.259 1.00 91.38 200 PHE A O 1
ATOM 1666 N N . LEU A 1 201 ? 4.593 -12.936 -7.710 1.00 94.56 201 LEU A N 1
ATOM 1667 C CA . LEU A 1 201 ? 4.097 -12.339 -8.953 1.00 94.56 201 LEU A CA 1
ATOM 1668 C C . LEU A 1 201 ? 4.493 -10.864 -9.088 1.00 94.56 201 LEU A C 1
ATOM 1670 O O . LEU A 1 201 ? 4.699 -10.392 -10.203 1.00 94.56 201 LEU A O 1
ATOM 1674 N N . ASN A 1 202 ? 4.681 -10.155 -7.972 1.00 93.31 202 ASN A N 1
ATOM 1675 C CA . ASN A 1 202 ? 5.132 -8.761 -7.967 1.00 93.31 202 ASN A CA 1
ATOM 1676 C C . ASN A 1 202 ? 6.602 -8.595 -8.395 1.00 93.31 202 ASN A C 1
ATOM 1678 O O . ASN A 1 202 ? 6.994 -7.511 -8.823 1.00 93.31 202 ASN A O 1
ATOM 1682 N N . ILE A 1 203 ? 7.421 -9.651 -8.317 1.00 90.25 203 ILE A N 1
ATOM 1683 C CA . ILE A 1 203 ? 8.860 -9.571 -8.618 1.00 90.25 203 ILE A CA 1
ATOM 1684 C C . ILE A 1 203 ? 9.097 -9.268 -10.103 1.00 90.25 203 ILE A C 1
ATOM 1686 O O . ILE A 1 203 ? 9.970 -8.469 -10.430 1.00 90.25 203 ILE A O 1
ATOM 1690 N N . GLY A 1 204 ? 8.309 -9.868 -11.002 1.00 90.19 204 GLY A N 1
ATOM 1691 C CA . GLY A 1 204 ? 8.423 -9.648 -12.449 1.00 90.19 204 GLY A CA 1
ATOM 1692 C C . GLY A 1 204 ? 8.327 -8.165 -12.836 1.00 90.19 204 GLY A C 1
ATOM 1693 O O . GLY A 1 204 ? 9.277 -7.644 -13.420 1.00 90.19 204 GLY A O 1
ATOM 1694 N N . PRO A 1 205 ? 7.241 -7.465 -12.454 1.00 91.62 205 PRO A N 1
ATOM 1695 C CA . PRO A 1 205 ? 7.120 -6.021 -12.614 1.00 91.62 205 PRO A CA 1
ATOM 1696 C C . PRO A 1 205 ? 8.307 -5.232 -12.066 1.00 91.62 205 PRO A C 1
ATOM 1698 O O . PRO A 1 205 ? 8.791 -4.343 -12.750 1.00 91.62 205 PRO A O 1
ATOM 1701 N N . ILE A 1 206 ? 8.816 -5.555 -10.872 1.00 89.12 206 ILE A N 1
ATOM 1702 C CA . ILE A 1 206 ? 9.946 -4.829 -10.264 1.00 89.12 206 ILE A CA 1
ATOM 1703 C C . ILE A 1 206 ? 11.216 -4.978 -11.113 1.00 89.12 206 ILE A C 1
ATOM 1705 O O . ILE A 1 206 ? 11.913 -3.995 -11.373 1.00 89.12 206 ILE A O 1
ATOM 1709 N N . LEU A 1 207 ? 11.494 -6.191 -11.603 1.00 87.25 207 LEU A N 1
ATOM 1710 C CA . LEU A 1 207 ? 12.669 -6.479 -12.430 1.00 87.25 207 LEU A CA 1
ATOM 1711 C C . LEU A 1 207 ? 12.691 -5.683 -13.744 1.00 87.25 207 LEU A C 1
ATOM 1713 O O . LEU A 1 207 ? 13.778 -5.361 -14.218 1.00 87.25 207 LEU A O 1
ATOM 1717 N N . ASN A 1 208 ? 11.535 -5.287 -14.291 1.00 86.44 208 ASN A N 1
ATOM 1718 C CA . ASN A 1 208 ? 11.468 -4.423 -15.480 1.00 86.44 208 ASN A CA 1
ATOM 1719 C C . ASN A 1 208 ? 12.069 -3.020 -15.246 1.00 86.44 208 ASN A C 1
ATOM 1721 O O . ASN A 1 208 ? 12.363 -2.303 -16.205 1.00 86.44 208 ASN A O 1
ATOM 1725 N N . TYR A 1 209 ? 12.252 -2.615 -13.986 1.00 81.88 209 TYR A N 1
ATOM 1726 C CA . TYR A 1 209 ? 12.742 -1.289 -13.603 1.00 81.88 209 TYR A CA 1
ATOM 1727 C C . TYR A 1 209 ? 14.135 -1.312 -12.954 1.00 81.88 209 TYR A C 1
ATOM 1729 O O . TYR A 1 209 ? 14.648 -0.246 -12.618 1.00 81.88 209 TYR A O 1
ATOM 1737 N N . ILE A 1 210 ? 14.768 -2.485 -12.837 1.00 77.75 210 ILE A N 1
ATOM 1738 C CA . ILE A 1 210 ? 16.134 -2.662 -12.321 1.00 77.75 210 ILE A CA 1
ATOM 1739 C C . ILE A 1 210 ? 17.105 -2.782 -13.499 1.00 77.75 210 ILE A C 1
ATOM 1741 O O . ILE A 1 210 ? 16.902 -3.624 -14.371 1.00 77.75 210 ILE A O 1
ATOM 1745 N N . ASN A 1 211 ? 18.194 -2.000 -13.526 1.00 67.88 211 ASN A N 1
ATOM 1746 C CA . ASN A 1 211 ? 19.204 -2.165 -14.580 1.00 67.88 211 ASN A CA 1
ATOM 1747 C C . ASN A 1 211 ? 20.223 -3.271 -14.258 1.00 67.88 211 ASN A C 1
ATOM 1749 O O . ASN A 1 211 ? 20.792 -3.854 -15.181 1.00 67.88 211 ASN A O 1
ATOM 1753 N N . VAL A 1 212 ? 20.471 -3.569 -12.973 1.00 65.25 212 VAL A N 1
ATOM 1754 C CA . VAL A 1 212 ? 21.412 -4.618 -12.539 1.00 65.25 212 VAL A CA 1
ATOM 1755 C C . VAL A 1 212 ? 20.896 -5.335 -11.281 1.00 65.25 212 VAL A C 1
ATOM 1757 O O . VAL A 1 212 ? 20.677 -4.673 -10.268 1.00 65.25 212 VAL A O 1
ATOM 1760 N N . PRO A 1 213 ? 20.751 -6.674 -11.289 1.00 62.41 213 PRO A N 1
ATOM 1761 C CA . PRO A 1 213 ? 20.425 -7.433 -10.084 1.00 62.41 213 PRO A CA 1
ATOM 1762 C C . PRO A 1 213 ? 21.550 -7.321 -9.043 1.00 62.41 213 PRO A C 1
ATOM 1764 O O . PRO A 1 213 ? 22.700 -7.625 -9.364 1.00 62.41 213 PRO A O 1
ATOM 1767 N N . ARG A 1 214 ? 21.239 -6.941 -7.796 1.00 66.88 214 ARG A N 1
ATOM 1768 C CA . ARG A 1 214 ? 22.222 -6.865 -6.691 1.00 66.88 214 ARG A CA 1
ATOM 1769 C C . ARG A 1 214 ? 22.094 -8.007 -5.677 1.00 66.88 214 ARG A C 1
ATOM 1771 O O . ARG A 1 214 ? 22.523 -7.879 -4.537 1.00 66.88 214 ARG A O 1
ATOM 1778 N N . PHE A 1 215 ? 21.533 -9.142 -6.091 1.00 68.12 215 PHE A N 1
ATOM 1779 C CA . PHE A 1 215 ? 21.374 -10.304 -5.217 1.00 68.12 215 PHE A CA 1
ATOM 1780 C C . PHE A 1 215 ? 22.735 -10.879 -4.808 1.00 68.12 215 PHE A C 1
ATOM 1782 O O . PHE A 1 215 ? 23.497 -11.351 -5.657 1.00 68.12 215 PHE A O 1
ATOM 1789 N N . SER A 1 216 ? 23.030 -10.868 -3.508 1.00 65.06 216 SER A N 1
ATOM 1790 C CA . SER A 1 216 ? 24.237 -11.480 -2.952 1.00 65.06 216 SER A CA 1
ATOM 1791 C C . SER A 1 216 ? 23.956 -12.866 -2.354 1.00 65.06 216 SER A C 1
ATOM 1793 O O . SER A 1 216 ? 22.825 -13.202 -1.991 1.00 65.06 216 SER A O 1
ATOM 1795 N N . GLU A 1 217 ? 24.999 -13.692 -2.211 1.00 71.25 217 GLU A N 1
ATOM 1796 C CA . GLU A 1 217 ? 24.893 -14.975 -1.496 1.00 71.25 217 GLU A CA 1
ATOM 1797 C C . GLU A 1 217 ? 24.473 -14.773 -0.026 1.00 71.25 217 GLU A C 1
ATOM 1799 O O . GLU A 1 217 ? 23.766 -15.608 0.547 1.00 71.25 217 GLU A O 1
ATOM 1804 N N . ASP A 1 218 ? 24.852 -13.644 0.577 1.00 70.69 218 ASP A N 1
ATOM 1805 C CA . ASP A 1 218 ? 24.471 -13.294 1.944 1.00 70.69 218 ASP A CA 1
ATOM 1806 C C . ASP A 1 218 ? 22.964 -13.043 2.069 1.00 70.69 218 ASP A C 1
ATOM 1808 O O . ASP A 1 218 ? 22.347 -13.491 3.040 1.00 70.69 218 ASP A O 1
ATOM 1812 N N . ASP A 1 219 ? 22.344 -12.402 1.077 1.00 70.00 219 ASP A N 1
ATOM 1813 C CA . ASP A 1 219 ? 20.894 -12.179 1.065 1.00 70.00 219 ASP A CA 1
ATOM 1814 C C . ASP A 1 219 ? 20.140 -13.495 0.879 1.00 70.00 219 ASP A C 1
ATOM 1816 O O . ASP A 1 219 ? 19.201 -13.784 1.626 1.00 70.00 219 ASP A O 1
ATOM 1820 N N . TYR A 1 220 ? 20.641 -14.378 0.007 1.00 73.25 220 TYR A N 1
ATOM 1821 C CA . TYR A 1 220 ? 20.118 -15.739 -0.122 1.00 73.25 220 TYR A CA 1
ATOM 1822 C C . TYR A 1 220 ? 20.140 -16.498 1.216 1.00 73.25 220 TYR A C 1
ATOM 1824 O O . TYR A 1 220 ? 19.138 -17.099 1.618 1.00 73.25 220 TYR A O 1
ATOM 1832 N N . ARG A 1 221 ? 21.258 -16.442 1.952 1.00 75.88 221 ARG A N 1
ATOM 1833 C CA . ARG A 1 221 ? 21.378 -17.085 3.271 1.00 75.88 221 ARG A CA 1
ATOM 1834 C C . ARG A 1 221 ? 20.423 -16.478 4.299 1.00 75.88 221 ARG A C 1
ATOM 1836 O O . ARG A 1 221 ? 19.826 -17.233 5.070 1.00 75.88 221 ARG A O 1
ATOM 1843 N N . LYS A 1 222 ? 20.231 -15.153 4.305 1.00 76.12 222 LYS A N 1
ATOM 1844 C CA . LYS A 1 222 ? 19.251 -14.486 5.183 1.00 76.12 222 LYS A CA 1
ATOM 1845 C C . LYS A 1 222 ? 17.830 -14.970 4.902 1.00 76.12 222 LYS A C 1
ATOM 1847 O O . LYS A 1 222 ? 17.129 -15.325 5.853 1.00 76.12 222 LYS A O 1
ATOM 1852 N N . TYR A 1 223 ? 17.409 -15.032 3.634 1.00 75.19 223 TYR A N 1
ATOM 1853 C CA . TYR A 1 223 ? 16.077 -15.543 3.296 1.00 75.19 223 TYR A CA 1
ATOM 1854 C C . TYR A 1 223 ? 15.928 -17.002 3.716 1.00 75.19 223 TYR A C 1
ATOM 1856 O O . TYR A 1 223 ? 14.941 -17.351 4.358 1.00 75.19 223 TYR A O 1
ATOM 1864 N N . PHE A 1 224 ? 16.924 -17.844 3.419 1.00 77.00 224 PHE A N 1
ATOM 1865 C CA . PHE A 1 224 ? 16.887 -19.263 3.760 1.00 77.00 224 PHE A CA 1
ATOM 1866 C C . PHE A 1 224 ? 16.715 -19.489 5.268 1.00 77.00 224 PHE A C 1
ATOM 1868 O O . PHE A 1 224 ? 15.835 -20.245 5.682 1.00 77.00 224 PHE A O 1
ATOM 1875 N N . LEU A 1 225 ? 17.504 -18.799 6.098 1.00 78.56 225 LEU A N 1
ATOM 1876 C CA . LEU A 1 225 ? 17.416 -18.898 7.558 1.00 78.56 225 LEU A CA 1
ATOM 1877 C C . LEU A 1 225 ? 16.063 -18.406 8.085 1.00 78.56 225 LEU A C 1
ATOM 1879 O O . LEU A 1 225 ? 15.438 -19.073 8.910 1.00 78.56 225 LEU A O 1
ATOM 1883 N N . LYS A 1 226 ? 15.585 -17.261 7.591 1.00 70.75 226 LYS A N 1
ATOM 1884 C CA . LYS A 1 226 ? 14.361 -16.626 8.091 1.00 70.75 226 LYS A CA 1
ATOM 1885 C C . LYS A 1 226 ? 13.101 -17.385 7.668 1.00 70.75 226 LYS A C 1
ATOM 1887 O O . LYS A 1 226 ? 12.249 -17.643 8.513 1.00 70.75 226 LYS A O 1
ATOM 1892 N N . ILE A 1 227 ? 13.029 -17.855 6.421 1.00 73.81 227 ILE A N 1
ATOM 1893 C CA . ILE A 1 227 ? 11.947 -18.735 5.944 1.00 73.81 227 ILE A CA 1
ATOM 1894 C C . ILE A 1 227 ? 11.943 -20.056 6.724 1.00 73.81 227 ILE A C 1
ATOM 1896 O O . ILE A 1 227 ? 10.876 -20.549 7.088 1.00 73.81 227 ILE A O 1
ATOM 1900 N N . SER A 1 228 ? 13.121 -20.617 7.017 1.00 75.50 228 SER A N 1
ATOM 1901 C CA . SER A 1 228 ? 13.232 -21.858 7.794 1.00 75.50 228 SER A CA 1
ATOM 1902 C C . SER A 1 228 ? 12.785 -21.691 9.249 1.00 75.50 228 SER A C 1
ATOM 1904 O O . SER A 1 228 ? 12.260 -22.638 9.816 1.00 75.50 228 SER A O 1
ATOM 1906 N N . SER A 1 229 ? 12.944 -20.499 9.838 1.00 72.94 229 SER A N 1
ATOM 1907 C CA . SER A 1 229 ? 12.496 -20.195 11.210 1.00 72.94 229 SER A CA 1
ATOM 1908 C C . SER A 1 229 ? 10.989 -19.951 11.358 1.00 72.94 229 SER A C 1
ATOM 1910 O O . SER A 1 229 ? 10.485 -19.908 12.474 1.00 72.94 229 SER A O 1
ATOM 1912 N N . MET A 1 230 ? 10.275 -19.770 10.242 1.00 62.00 230 MET A N 1
ATOM 1913 C CA . MET A 1 230 ? 8.819 -19.576 10.205 1.00 62.00 230 MET A CA 1
ATOM 1914 C C . MET A 1 230 ? 8.045 -20.891 9.978 1.00 62.00 230 MET A C 1
ATOM 1916 O O . MET A 1 230 ? 6.834 -20.851 9.762 1.00 62.00 230 MET A O 1
ATOM 1920 N N . ARG A 1 231 ? 8.735 -22.040 9.973 1.00 51.47 231 ARG A N 1
ATOM 1921 C CA . ARG A 1 231 ? 8.153 -23.392 9.952 1.00 51.47 231 ARG A CA 1
ATOM 1922 C C . ARG A 1 231 ? 8.231 -24.018 11.335 1.00 51.47 231 ARG A C 1
ATOM 1924 O O . ARG A 1 231 ? 7.279 -24.753 11.667 1.00 51.47 231 ARG A O 1
#

Foldseek 3Di:
DDDDDDDPPPPPPPPPPDPDDDDDVVSVQVVVCVVCVVCVVVVVPDPDPPDDDPVDDDPDDPDPDPVVRDDDPDDDQDPCNVQAVVLVVLQVCCVPDPPNLVSLVVQLPPDDPPHGNLLSHQVVSLVVVLVQPPPHRPDVVSVLSSLLRPDLLRNLLPDLDQVSLLRSVVVCVVSPNPCPDCPNPPLLVSVLSCLVSVSVNNVVSSVVSHPDDPDDPVVVVVSVVVVVVVD

Radius of gyration: 24.77 Å; chains: 1; bounding box: 51×42×66 Å

Organism: Araneus ventricosus (NCBI:txid182803)

pLDDT: mean 72.53, std 18.85, range [22.48, 95.75]

Secondary structure (DSSP, 8-state):
----------TT------S----SHHHHHHHH-GGGHHHHHTT-S--SS----TT---S-------TTS-------PPTTHHHHHHHHHHHHHHHH-S-HHHHHHHHHHSEETTEEGGGGS-HHHHHHHHTTTSSS-S-HHHHHHHHHH--HHHHHHH---HHHHHHHHHHHHHTT-GGGSTTTS-GGGGHHHHHHHT-GGGHHHHHTT-SS----HHHHHHHHHHHHHT-